Protein AF-A0A967CSB6-F1 (afdb_monomer)

Structure (mmCIF, N/CA/C/O backbone):
data_AF-A0A967CSB6-F1
#
_entry.id   AF-A0A967CSB6-F1
#
loop_
_atom_site.group_PDB
_atom_site.id
_atom_site.type_symbol
_atom_site.label_atom_id
_atom_site.label_alt_id
_atom_site.label_comp_id
_atom_site.label_asym_id
_atom_site.label_entity_id
_atom_site.label_seq_id
_atom_site.pdbx_PDB_ins_code
_atom_site.Cartn_x
_atom_site.Cartn_y
_atom_site.Cartn_z
_atom_site.occupancy
_atom_site.B_iso_or_equiv
_atom_site.auth_seq_id
_atom_site.auth_comp_id
_atom_site.auth_asym_id
_atom_site.auth_atom_id
_atom_site.pdbx_PDB_model_num
ATOM 1 N N . MET A 1 1 ? 50.836 -1.362 -67.028 1.00 56.00 1 MET A N 1
ATOM 2 C CA . MET A 1 1 ? 49.649 -1.030 -67.845 1.00 56.00 1 MET A CA 1
ATOM 3 C C . MET A 1 1 ? 48.709 -0.155 -67.036 1.00 56.00 1 MET A C 1
ATOM 5 O O . MET A 1 1 ? 48.361 -0.527 -65.922 1.00 56.00 1 MET A O 1
ATOM 9 N N . THR A 1 2 ? 48.318 0.993 -67.575 1.00 65.00 2 THR A N 1
ATOM 10 C CA . THR A 1 2 ? 47.254 1.854 -67.047 1.00 65.00 2 THR A CA 1
ATOM 11 C C . THR A 1 2 ? 45.929 1.423 -67.677 1.00 65.00 2 THR A C 1
ATOM 13 O O . THR A 1 2 ? 45.758 1.493 -68.888 1.00 65.00 2 THR A O 1
ATOM 16 N N . VAL A 1 3 ? 45.000 0.914 -66.868 1.00 68.88 3 VAL A N 1
ATOM 17 C CA . VAL A 1 3 ? 43.661 0.515 -67.330 1.00 68.88 3 VAL A CA 1
ATOM 18 C C . VAL A 1 3 ? 42.744 1.735 -67.215 1.00 68.88 3 VAL A C 1
ATOM 20 O O . VAL A 1 3 ? 42.570 2.262 -66.120 1.00 68.88 3 VAL A O 1
ATOM 23 N N . ILE A 1 4 ? 42.199 2.211 -68.338 1.00 68.50 4 ILE A N 1
ATOM 24 C CA . ILE A 1 4 ? 41.412 3.461 -68.413 1.00 68.50 4 ILE A CA 1
ATOM 25 C C . ILE A 1 4 ? 39.913 3.206 -68.163 1.00 68.50 4 ILE A C 1
ATOM 27 O O . ILE A 1 4 ? 39.245 4.024 -67.539 1.00 68.50 4 ILE A O 1
ATOM 31 N N . ASN A 1 5 ? 39.394 2.040 -68.562 1.00 77.00 5 ASN A N 1
ATOM 32 C CA . ASN A 1 5 ? 37.958 1.732 -68.484 1.00 77.00 5 ASN A CA 1
ATOM 33 C C . ASN A 1 5 ? 37.482 1.241 -67.105 1.00 77.00 5 ASN A C 1
ATOM 35 O O . ASN A 1 5 ? 36.287 1.268 -66.824 1.00 77.00 5 ASN A O 1
ATOM 39 N N . THR A 1 6 ? 38.379 0.780 -66.227 1.00 80.88 6 THR A N 1
ATOM 40 C CA . THR A 1 6 ? 38.011 0.315 -64.878 1.00 80.88 6 THR A CA 1
ATOM 41 C C . THR A 1 6 ? 39.016 0.832 -63.861 1.00 80.88 6 THR A C 1
ATOM 43 O O . THR A 1 6 ? 40.125 0.316 -63.729 1.00 80.88 6 THR A O 1
ATOM 46 N N . ASN A 1 7 ? 38.628 1.875 -63.127 1.00 86.19 7 ASN A N 1
ATOM 47 C CA . ASN A 1 7 ? 39.475 2.478 -62.107 1.00 86.19 7 ASN A CA 1
ATOM 48 C C . ASN A 1 7 ? 39.330 1.730 -60.773 1.00 86.19 7 ASN A C 1
ATOM 50 O O . ASN A 1 7 ? 38.476 2.041 -59.943 1.00 86.19 7 ASN A O 1
ATOM 54 N N . VAL A 1 8 ? 40.203 0.747 -60.555 1.00 86.50 8 VAL A N 1
ATOM 55 C CA . VAL A 1 8 ? 40.220 -0.077 -59.334 1.00 86.50 8 VAL A CA 1
ATOM 56 C C . VAL A 1 8 ? 40.453 0.765 -58.070 1.00 86.50 8 VAL A C 1
ATOM 58 O O . VAL A 1 8 ? 39.855 0.483 -57.032 1.00 86.50 8 VAL A O 1
ATOM 61 N N . LYS A 1 9 ? 41.247 1.847 -58.148 1.00 88.00 9 LYS A N 1
ATOM 62 C CA . LYS A 1 9 ? 41.449 2.764 -57.011 1.00 88.00 9 LYS A CA 1
ATOM 63 C C . LYS A 1 9 ? 40.158 3.506 -56.650 1.00 88.00 9 LYS A C 1
ATOM 65 O O . LYS A 1 9 ? 39.864 3.638 -55.468 1.00 88.00 9 LYS A O 1
ATOM 70 N N . ALA A 1 10 ? 39.372 3.929 -57.643 1.00 89.19 10 ALA A N 1
ATOM 71 C CA . ALA A 1 10 ? 38.071 4.565 -57.416 1.00 89.19 10 ALA A CA 1
ATOM 72 C C . ALA A 1 10 ? 37.024 3.591 -56.843 1.00 89.19 10 ALA A C 1
ATOM 74 O O . ALA A 1 10 ? 36.234 3.969 -55.983 1.00 89.19 10 ALA A O 1
ATOM 75 N N . LEU A 1 11 ? 37.033 2.323 -57.265 1.00 90.31 11 LEU A N 1
ATOM 76 C CA . LEU A 1 11 ? 36.159 1.297 -56.680 1.00 90.31 11 LEU A CA 1
ATOM 77 C C . LEU A 1 11 ? 36.519 1.010 -55.216 1.00 90.31 11 LEU A C 1
ATOM 79 O O . LEU A 1 11 ? 35.631 0.878 -54.373 1.00 90.31 11 LEU A O 1
ATOM 83 N N . TYR A 1 12 ? 37.816 0.974 -54.896 1.00 92.25 12 TYR A N 1
ATOM 84 C CA . TYR A 1 12 ? 38.291 0.816 -53.522 1.00 92.25 12 TYR A CA 1
ATOM 85 C C . TYR A 1 12 ? 37.873 1.996 -52.632 1.00 92.25 12 TYR A C 1
ATOM 87 O O . TYR A 1 12 ? 37.323 1.787 -51.548 1.00 92.25 12 TYR A O 1
ATOM 95 N N . THR A 1 13 ? 38.052 3.239 -53.098 1.00 92.50 13 THR A N 1
ATOM 96 C CA . THR A 1 13 ? 37.600 4.423 -52.350 1.00 92.50 13 THR A CA 1
ATOM 97 C C . THR A 1 13 ? 36.078 4.460 -52.207 1.00 92.50 13 THR A C 1
ATOM 99 O O . THR A 1 13 ? 35.583 4.768 -51.126 1.00 92.50 13 THR A O 1
ATOM 102 N N . GLN A 1 14 ? 35.316 4.063 -53.231 1.00 93.81 14 GLN A N 1
ATOM 103 C CA . GLN A 1 14 ? 33.857 3.958 -53.150 1.00 93.81 14 GLN A CA 1
ATOM 104 C C . GLN A 1 14 ? 33.403 2.912 -52.114 1.00 93.81 14 GLN A C 1
ATOM 106 O O . GLN A 1 14 ? 32.455 3.158 -51.365 1.00 93.81 14 GLN A O 1
ATOM 111 N N . ALA A 1 15 ? 34.071 1.758 -52.028 1.00 93.62 15 ALA A N 1
ATOM 112 C CA . ALA A 1 15 ? 33.781 0.734 -51.022 1.00 93.62 15 ALA A CA 1
ATOM 113 C C . ALA A 1 15 ? 34.118 1.203 -49.590 1.00 93.62 15 ALA A C 1
ATOM 115 O O . ALA A 1 15 ? 33.345 0.955 -48.656 1.00 93.62 15 ALA A O 1
ATOM 116 N N . ALA A 1 16 ? 35.225 1.934 -49.419 1.00 93.62 16 ALA A N 1
ATOM 117 C CA . ALA A 1 16 ? 35.594 2.555 -48.146 1.00 93.62 16 ALA A CA 1
ATOM 118 C C . ALA A 1 16 ? 34.567 3.622 -47.717 1.00 93.62 16 ALA A C 1
ATOM 120 O O . ALA A 1 16 ? 34.084 3.587 -46.583 1.00 93.62 16 ALA A O 1
ATOM 121 N N . LEU A 1 17 ? 34.139 4.493 -48.642 1.00 95.06 17 LEU A N 1
ATOM 122 C CA . LEU A 1 17 ? 33.089 5.492 -48.405 1.00 95.06 17 LEU A CA 1
ATOM 123 C C . LEU A 1 17 ? 31.749 4.847 -48.030 1.00 95.06 17 LEU A C 1
ATOM 125 O O . LEU A 1 17 ? 31.085 5.317 -47.112 1.00 95.06 17 LEU A O 1
ATOM 129 N N . LYS A 1 18 ? 31.364 3.730 -48.663 1.00 95.19 18 LYS A N 1
ATOM 130 C CA . LYS A 1 18 ? 30.159 2.972 -48.269 1.00 95.19 18 LYS A CA 1
ATOM 131 C C . LYS A 1 18 ? 30.246 2.415 -46.845 1.00 95.19 18 LYS A C 1
ATOM 133 O O . LYS A 1 18 ? 29.224 2.271 -46.179 1.00 95.19 18 LYS A O 1
ATOM 138 N N . THR A 1 19 ? 31.436 2.063 -46.365 1.00 94.19 19 THR A N 1
ATOM 139 C CA . THR A 1 19 ? 31.623 1.564 -44.992 1.00 94.19 19 THR A CA 1
ATOM 140 C C . THR A 1 19 ? 31.585 2.700 -43.973 1.00 94.19 19 THR A C 1
ATOM 142 O O . THR A 1 19 ? 30.853 2.596 -42.992 1.00 94.19 19 THR A O 1
ATOM 145 N N . SER A 1 20 ? 32.263 3.815 -44.254 1.00 94.25 20 SER A N 1
ATOM 146 C CA . SER A 1 20 ? 32.189 5.036 -43.439 1.00 94.25 20 SER A CA 1
ATOM 147 C C . SER A 1 20 ? 30.762 5.605 -43.389 1.00 94.25 20 SER A C 1
ATOM 149 O O . SER A 1 20 ? 30.255 5.904 -42.310 1.00 94.25 20 SER A O 1
ATOM 151 N N . GLY A 1 21 ? 30.049 5.639 -44.520 1.00 95.12 21 GLY A N 1
ATOM 152 C CA . GLY A 1 21 ? 28.650 6.070 -44.578 1.00 95.12 21 GLY A CA 1
ATOM 153 C C . GLY A 1 21 ? 27.719 5.228 -43.697 1.00 95.12 21 GLY A C 1
ATOM 154 O O . GLY A 1 21 ? 26.846 5.777 -43.027 1.00 95.12 21 GLY A O 1
ATOM 155 N N . ARG A 1 22 ? 27.942 3.907 -43.614 1.00 91.75 22 ARG A N 1
ATOM 156 C CA . ARG A 1 22 ? 27.197 3.025 -42.695 1.00 91.75 22 ARG A CA 1
ATOM 157 C C . ARG A 1 22 ? 27.494 3.337 -41.227 1.00 91.75 22 ARG A C 1
ATOM 159 O O . ARG A 1 22 ? 26.564 3.384 -40.429 1.00 91.75 22 ARG A O 1
ATOM 166 N N . GLN A 1 23 ? 28.754 3.588 -40.870 1.00 90.06 23 GLN A N 1
ATOM 167 C CA . GLN A 1 23 ? 29.131 3.961 -39.499 1.00 90.06 23 GLN A CA 1
ATOM 168 C C . GLN A 1 23 ? 28.522 5.308 -39.083 1.00 90.06 23 GLN A C 1
ATOM 170 O O . GLN A 1 23 ? 28.002 5.424 -37.975 1.00 90.06 23 GLN A O 1
ATOM 175 N N . HIS A 1 24 ? 28.506 6.301 -39.979 1.00 93.00 24 HIS A N 1
ATOM 176 C CA . HIS A 1 24 ? 27.843 7.584 -39.726 1.00 93.00 24 HIS A CA 1
ATOM 177 C C . HIS A 1 24 ? 26.332 7.436 -39.546 1.00 93.00 24 HIS A C 1
ATOM 179 O O . HIS A 1 24 ? 25.771 8.046 -38.638 1.00 93.00 24 HIS A O 1
ATOM 185 N N . ALA A 1 25 ? 25.676 6.598 -40.353 1.00 92.50 25 ALA A N 1
ATOM 186 C CA . ALA A 1 25 ? 24.250 6.322 -40.197 1.00 92.50 25 ALA A CA 1
ATOM 187 C C . ALA A 1 25 ? 23.933 5.701 -38.823 1.00 92.50 25 ALA A C 1
ATOM 189 O O . ALA A 1 25 ? 22.993 6.138 -38.161 1.00 92.50 25 ALA A O 1
ATOM 190 N N . VAL A 1 26 ? 24.750 4.748 -38.356 1.00 90.25 26 VAL A N 1
ATOM 191 C CA . VAL A 1 26 ? 24.602 4.143 -37.019 1.00 90.25 26 VAL A CA 1
ATOM 192 C C . VAL A 1 26 ? 24.840 5.174 -35.913 1.00 90.25 26 VAL A C 1
ATOM 194 O O . VAL A 1 26 ? 24.045 5.255 -34.980 1.00 90.25 26 VAL A O 1
ATOM 197 N N . ALA A 1 27 ? 25.881 6.005 -36.019 1.00 91.12 27 ALA A N 1
ATOM 198 C CA . ALA A 1 27 ? 26.154 7.055 -35.036 1.00 91.12 27 ALA A CA 1
ATOM 199 C C . ALA A 1 27 ? 25.001 8.070 -34.947 1.00 91.12 27 ALA A C 1
ATOM 201 O O . ALA A 1 27 ? 24.562 8.411 -33.851 1.00 91.12 27 ALA A O 1
ATOM 202 N N . MET A 1 28 ? 24.452 8.495 -36.088 1.00 93.88 28 MET A N 1
ATOM 203 C CA . MET A 1 28 ? 23.285 9.384 -36.127 1.00 93.88 28 MET A CA 1
ATOM 204 C C . MET A 1 28 ? 22.038 8.726 -35.529 1.00 93.88 28 MET A C 1
ATOM 206 O O . MET A 1 28 ? 21.281 9.375 -34.811 1.00 93.88 28 MET A O 1
ATOM 210 N N . GLN A 1 29 ? 21.846 7.425 -35.749 1.00 91.12 29 GLN A N 1
ATOM 211 C CA . GLN A 1 29 ? 20.752 6.663 -35.151 1.00 91.12 29 GLN A CA 1
ATOM 212 C C . GLN A 1 29 ? 20.892 6.543 -33.624 1.00 91.12 29 GLN A C 1
ATOM 214 O O . GLN A 1 29 ? 19.908 6.702 -32.900 1.00 91.12 29 GLN A O 1
ATOM 219 N N . GLN A 1 30 ? 22.102 6.308 -33.112 1.00 91.75 30 GLN A N 1
ATOM 220 C CA . GLN A 1 30 ? 22.369 6.274 -31.669 1.00 91.75 30 GLN A CA 1
ATOM 221 C C . GLN A 1 30 ? 22.192 7.654 -31.026 1.00 91.75 30 GLN A C 1
ATOM 223 O O . GLN A 1 30 ? 21.594 7.747 -29.957 1.00 91.75 30 GLN A O 1
ATOM 228 N N . LEU A 1 31 ? 22.633 8.728 -31.692 1.00 93.56 31 LEU A N 1
ATOM 229 C CA . LEU A 1 31 ? 22.412 10.104 -31.235 1.00 93.56 31 LEU A CA 1
ATOM 230 C C . LEU A 1 31 ? 20.922 10.461 -31.202 1.00 93.56 31 LEU A C 1
ATOM 232 O O . LEU A 1 31 ? 20.447 11.011 -30.215 1.00 93.56 31 LEU A O 1
ATOM 236 N N . SER A 1 32 ? 20.169 10.105 -32.245 1.00 94.75 32 SER A N 1
ATOM 237 C CA . SER A 1 32 ? 18.733 10.395 -32.330 1.00 94.75 32 SER A CA 1
ATOM 238 C C . SER A 1 32 ? 17.905 9.611 -31.309 1.00 94.75 32 SER A C 1
ATOM 240 O O . SER A 1 32 ? 16.928 10.134 -30.779 1.00 94.75 32 SER A O 1
ATOM 242 N N . THR A 1 33 ? 18.284 8.364 -31.019 1.00 91.06 33 THR A N 1
ATOM 243 C CA . THR A 1 33 ? 17.566 7.510 -30.056 1.00 91.06 33 THR A CA 1
ATOM 244 C C . THR A 1 33 ? 18.067 7.662 -28.621 1.00 91.06 33 THR A C 1
ATOM 246 O O . THR A 1 33 ? 17.400 7.199 -27.695 1.00 91.06 33 THR A O 1
ATOM 249 N N . GLY A 1 34 ? 19.251 8.253 -28.427 1.00 92.75 34 GLY A N 1
ATOM 250 C CA . GLY A 1 34 ? 19.958 8.301 -27.147 1.00 92.75 34 GLY A CA 1
ATOM 251 C C . GLY A 1 34 ? 20.386 6.925 -26.619 1.00 92.75 34 GLY A C 1
ATOM 252 O O . GLY A 1 34 ? 20.795 6.809 -25.465 1.00 92.75 34 GLY A O 1
ATOM 253 N N . LYS A 1 35 ? 20.268 5.860 -27.425 1.00 89.25 35 LYS A N 1
ATOM 254 C CA . LYS A 1 35 ? 20.554 4.478 -27.021 1.00 89.25 35 LYS A CA 1
ATOM 255 C C . LYS A 1 35 ? 21.790 3.972 -27.741 1.00 89.25 35 LYS A C 1
ATOM 257 O O . LYS A 1 35 ? 21.855 3.971 -28.965 1.00 89.25 35 LYS A O 1
ATOM 262 N N . ARG A 1 36 ? 22.742 3.444 -26.970 1.00 88.31 36 ARG A N 1
ATOM 263 C CA . ARG A 1 36 ? 23.934 2.782 -27.520 1.00 88.31 36 ARG A CA 1
ATOM 264 C C . ARG A 1 36 ? 23.587 1.495 -28.280 1.00 88.31 36 ARG A C 1
ATOM 266 O O . ARG A 1 36 ? 24.223 1.191 -29.279 1.00 88.31 36 ARG A O 1
ATOM 273 N N . ILE A 1 37 ? 22.582 0.751 -27.810 1.00 87.50 37 ILE A N 1
ATOM 274 C CA . ILE A 1 37 ? 22.092 -0.483 -28.440 1.00 87.50 37 ILE A CA 1
ATOM 275 C C . ILE A 1 37 ? 20.708 -0.193 -29.014 1.00 87.50 37 ILE A C 1
ATOM 277 O O . ILE A 1 37 ? 19.752 -0.020 -28.255 1.00 87.50 37 ILE A O 1
ATOM 281 N N . ASN A 1 38 ? 20.604 -0.115 -30.341 1.00 83.44 38 ASN A N 1
ATOM 282 C CA . ASN A 1 38 ? 19.337 0.191 -31.005 1.00 83.44 38 ASN A CA 1
ATOM 283 C C . ASN A 1 38 ? 18.677 -1.031 -31.661 1.00 83.44 38 ASN A C 1
ATOM 285 O O . ASN A 1 38 ? 17.459 -1.054 -31.822 1.00 83.44 38 ASN A O 1
ATOM 289 N N . SER A 1 39 ? 19.452 -2.063 -32.014 1.00 85.12 39 SER A N 1
ATOM 290 C CA . SER A 1 39 ? 18.922 -3.297 -32.593 1.00 85.12 39 SER A CA 1
ATOM 291 C C . SER A 1 39 ? 19.511 -4.544 -31.934 1.00 85.12 39 SER A C 1
ATOM 293 O O . SER A 1 39 ? 20.652 -4.550 -31.476 1.00 85.12 39 SER A O 1
ATOM 295 N N . ALA A 1 40 ? 18.743 -5.638 -31.938 1.00 85.12 40 ALA A N 1
ATOM 296 C CA . ALA A 1 40 ? 19.212 -6.941 -31.458 1.00 85.12 40 ALA A CA 1
ATOM 297 C C . ALA A 1 40 ? 20.296 -7.555 -32.366 1.00 85.12 40 ALA A C 1
ATOM 299 O O . ALA A 1 40 ? 20.906 -8.552 -31.993 1.00 85.12 40 ALA A O 1
ATOM 300 N N . LYS A 1 41 ? 20.533 -6.972 -33.553 1.00 84.75 41 LYS A N 1
ATOM 301 C CA . LYS A 1 41 ? 21.610 -7.383 -34.461 1.00 84.75 41 LYS A CA 1
ATOM 302 C C . LYS A 1 41 ? 22.975 -6.858 -34.007 1.00 84.75 41 LYS A C 1
ATOM 304 O O . LYS A 1 41 ? 23.974 -7.494 -34.316 1.00 84.75 41 LYS A O 1
ATOM 309 N N . ASP A 1 42 ? 23.003 -5.733 -33.287 1.00 82.88 42 ASP A N 1
ATOM 310 C CA . ASP A 1 42 ? 24.243 -5.083 -32.847 1.00 82.88 42 ASP A CA 1
ATOM 311 C C . ASP A 1 42 ? 24.740 -5.647 -31.504 1.00 82.88 42 ASP A C 1
ATOM 313 O O . ASP A 1 42 ? 25.938 -5.840 -31.325 1.00 82.88 42 ASP A O 1
ATOM 317 N N . ASP A 1 43 ? 23.822 -5.943 -30.573 1.00 86.44 43 ASP A N 1
ATOM 318 C CA . ASP A 1 43 ? 24.107 -6.611 -29.293 1.00 86.44 43 ASP A CA 1
ATOM 319 C C . ASP A 1 43 ? 22.835 -7.275 -28.728 1.00 86.44 43 ASP A C 1
ATOM 321 O O . ASP A 1 43 ? 22.004 -6.640 -28.068 1.00 86.44 43 ASP A O 1
ATOM 325 N N . ALA A 1 44 ? 22.662 -8.571 -28.997 1.00 87.19 44 ALA A N 1
ATOM 326 C CA . ALA A 1 44 ? 21.492 -9.324 -28.546 1.00 87.19 44 ALA A CA 1
ATOM 327 C C . ALA A 1 44 ? 21.456 -9.509 -27.018 1.00 87.19 44 ALA A C 1
ATOM 329 O O . ALA A 1 44 ? 20.382 -9.444 -26.415 1.00 87.19 44 ALA A O 1
ATOM 330 N N . ALA A 1 45 ? 22.614 -9.714 -26.381 1.00 90.31 45 ALA A N 1
ATOM 331 C CA . ALA A 1 45 ? 22.699 -9.961 -24.943 1.00 90.31 45 ALA A CA 1
ATOM 332 C C . ALA A 1 45 ? 22.459 -8.672 -24.143 1.00 90.31 45 ALA A C 1
ATOM 334 O O . ALA A 1 45 ? 21.660 -8.664 -23.203 1.00 90.31 45 ALA A O 1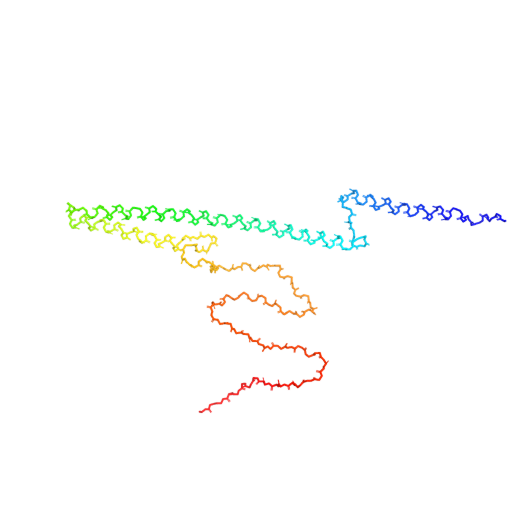
ATOM 335 N N . GLY A 1 46 ? 23.078 -7.562 -24.553 1.00 90.12 46 GLY A N 1
ATOM 336 C CA . GLY A 1 46 ? 22.869 -6.252 -23.944 1.00 90.12 46 GLY A CA 1
ATOM 337 C C . GLY A 1 46 ? 21.434 -5.751 -24.111 1.00 90.12 46 GLY A C 1
ATOM 338 O O . GLY A 1 46 ? 20.851 -5.238 -23.153 1.00 90.12 46 GLY A O 1
ATOM 339 N N . LEU A 1 47 ? 20.814 -5.974 -25.278 1.00 89.81 47 LEU A N 1
ATOM 340 C CA . LEU A 1 47 ? 19.399 -5.655 -25.486 1.00 89.81 47 LEU A CA 1
ATOM 341 C C . LEU A 1 47 ? 18.477 -6.526 -24.619 1.00 89.81 47 LEU A C 1
ATOM 343 O O . LEU A 1 47 ? 17.523 -6.001 -24.046 1.00 89.81 47 LEU A O 1
ATOM 347 N N . ALA A 1 48 ? 18.762 -7.825 -24.470 1.00 91.06 48 ALA A N 1
ATOM 348 C CA . ALA A 1 48 ? 17.972 -8.723 -23.625 1.00 91.06 48 ALA A CA 1
ATOM 349 C C . ALA A 1 48 ? 18.028 -8.327 -22.139 1.00 91.06 48 ALA A C 1
ATOM 351 O O . ALA A 1 48 ? 16.990 -8.255 -21.478 1.00 91.06 48 ALA A O 1
ATOM 352 N N . ILE A 1 49 ? 19.217 -7.994 -21.621 1.00 90.06 49 ILE A N 1
ATOM 353 C CA . ILE A 1 49 ? 19.378 -7.511 -20.241 1.00 90.06 49 ILE A CA 1
ATOM 354 C C . ILE A 1 49 ? 18.648 -6.176 -20.057 1.00 90.06 49 ILE A C 1
ATOM 356 O O . ILE A 1 49 ? 17.900 -6.017 -19.092 1.00 90.06 49 ILE A O 1
ATOM 360 N N . ALA A 1 50 ? 18.806 -5.230 -20.989 1.00 89.88 50 ALA A N 1
ATOM 361 C CA . ALA A 1 50 ? 18.126 -3.937 -20.929 1.00 89.88 50 ALA A CA 1
ATOM 362 C C . ALA A 1 50 ? 16.593 -4.081 -20.973 1.00 89.88 50 ALA A C 1
ATOM 364 O O . ALA A 1 50 ? 15.885 -3.405 -20.221 1.00 89.88 50 ALA A O 1
ATOM 365 N N . ALA A 1 51 ? 16.067 -4.989 -21.800 1.00 90.00 51 ALA A N 1
ATOM 366 C CA . ALA A 1 51 ? 14.640 -5.295 -21.865 1.00 90.00 51 ALA A CA 1
ATOM 367 C C . ALA A 1 51 ? 14.131 -5.912 -20.554 1.00 90.00 51 ALA A C 1
ATOM 369 O O . ALA A 1 51 ? 13.094 -5.494 -20.040 1.00 90.00 51 ALA A O 1
ATOM 370 N N . HIS A 1 52 ? 14.889 -6.841 -19.967 1.00 94.25 52 HIS A N 1
ATOM 371 C CA . HIS A 1 52 ? 14.553 -7.445 -18.681 1.00 94.25 52 HIS A CA 1
ATOM 372 C C . HIS A 1 52 ? 14.575 -6.423 -17.534 1.00 94.25 52 HIS A C 1
ATOM 374 O O . HIS A 1 52 ? 13.650 -6.381 -16.724 1.00 94.25 52 HIS A O 1
ATOM 380 N N . MET A 1 53 ? 15.577 -5.541 -17.486 1.00 94.56 53 MET A N 1
ATOM 381 C CA . MET A 1 53 ? 15.615 -4.452 -16.505 1.00 94.56 53 MET A CA 1
ATOM 382 C C . MET A 1 53 ? 14.466 -3.462 -16.716 1.00 94.56 53 MET A C 1
ATOM 384 O O . MET A 1 53 ? 13.837 -3.044 -15.750 1.00 94.56 53 MET A O 1
ATOM 388 N N . THR A 1 54 ? 14.112 -3.149 -17.964 1.00 92.81 54 THR A N 1
ATOM 389 C CA . THR A 1 54 ? 12.938 -2.315 -18.272 1.00 92.81 54 THR A CA 1
ATOM 390 C C . THR A 1 54 ? 11.642 -2.974 -17.792 1.00 92.81 54 THR A C 1
ATOM 392 O O . THR A 1 54 ? 10.781 -2.299 -17.227 1.00 92.81 54 THR A O 1
ATOM 395 N N . ALA A 1 55 ? 11.497 -4.290 -17.971 1.00 93.25 55 ALA A N 1
ATOM 396 C CA . ALA A 1 55 ? 10.355 -5.043 -17.460 1.00 93.25 55 ALA A CA 1
ATOM 397 C C . ALA A 1 55 ? 10.295 -4.999 -15.925 1.00 93.25 55 ALA A C 1
ATOM 399 O O . ALA A 1 55 ? 9.237 -4.698 -15.375 1.00 93.25 55 ALA A O 1
ATOM 400 N N . LYS A 1 56 ? 11.434 -5.189 -15.244 1.00 95.25 56 LYS A N 1
ATOM 401 C CA . LYS A 1 56 ? 11.547 -5.047 -13.784 1.00 95.25 56 LYS A CA 1
ATOM 402 C C . LYS A 1 56 ? 11.183 -3.647 -13.298 1.00 95.25 56 LYS A C 1
ATOM 404 O O . LYS A 1 56 ? 10.464 -3.514 -12.319 1.00 95.25 56 LYS A O 1
ATOM 409 N N . ILE A 1 57 ? 11.635 -2.597 -13.983 1.00 94.25 57 ILE A N 1
ATOM 410 C CA . ILE A 1 57 ? 11.274 -1.214 -13.637 1.00 94.25 57 ILE A CA 1
ATOM 411 C C . ILE A 1 57 ? 9.759 -1.024 -13.748 1.00 94.25 57 ILE A C 1
ATOM 413 O O . ILE A 1 57 ? 9.135 -0.477 -12.845 1.00 94.25 57 ILE A O 1
ATOM 417 N N . ARG A 1 58 ? 9.137 -1.517 -14.824 1.00 93.88 58 ARG A N 1
ATOM 418 C CA . ARG A 1 58 ? 7.679 -1.433 -14.996 1.00 93.88 58 ARG A CA 1
ATOM 419 C C . ARG A 1 58 ? 6.923 -2.214 -13.921 1.00 93.88 58 ARG A C 1
ATOM 421 O O . ARG A 1 58 ? 5.943 -1.690 -13.397 1.00 93.88 58 ARG A O 1
ATOM 428 N N . SER A 1 59 ? 7.380 -3.417 -13.569 1.00 95.50 59 SER A N 1
ATOM 429 C CA . SER A 1 59 ? 6.755 -4.209 -12.505 1.00 95.50 59 SER A CA 1
ATOM 430 C C . SER A 1 59 ? 6.925 -3.555 -11.136 1.00 95.50 59 SER A C 1
ATOM 432 O O . SER A 1 59 ? 5.969 -3.506 -10.372 1.00 95.50 59 SER A O 1
ATOM 434 N N . LEU A 1 60 ? 8.102 -2.994 -10.839 1.00 95.25 60 LEU A N 1
ATOM 435 C CA . LEU A 1 60 ? 8.350 -2.254 -9.600 1.00 95.25 60 LEU A CA 1
ATOM 436 C C . LEU A 1 60 ? 7.496 -0.987 -9.522 1.00 95.25 60 LEU A C 1
ATOM 438 O O . LEU A 1 60 ? 6.909 -0.725 -8.483 1.00 95.25 60 LEU A O 1
ATOM 442 N N . ASN A 1 61 ? 7.336 -0.248 -10.620 1.00 94.69 61 ASN A N 1
ATOM 443 C CA . ASN A 1 61 ? 6.442 0.912 -10.655 1.00 94.69 61 ASN A CA 1
ATOM 444 C C . ASN A 1 61 ? 4.983 0.528 -10.362 1.00 94.69 61 ASN A C 1
ATOM 446 O O . ASN A 1 61 ? 4.269 1.290 -9.715 1.00 94.69 61 ASN A O 1
ATOM 450 N N . GLN A 1 62 ? 4.531 -0.647 -10.816 1.00 91.38 62 GLN A N 1
ATOM 451 C CA . GLN A 1 62 ? 3.219 -1.160 -10.424 1.00 91.38 62 GLN A CA 1
ATOM 452 C C . GLN A 1 62 ? 3.196 -1.580 -8.951 1.00 91.38 62 GLN A C 1
ATOM 454 O O . GLN A 1 62 ? 2.235 -1.270 -8.261 1.00 91.38 62 GLN A O 1
ATOM 459 N N . ALA A 1 63 ? 4.255 -2.220 -8.449 1.00 91.75 63 ALA A N 1
ATOM 460 C CA . ALA A 1 63 ? 4.362 -2.580 -7.037 1.00 91.75 63 ALA A CA 1
ATOM 461 C C . ALA A 1 63 ? 4.312 -1.348 -6.119 1.00 91.75 63 ALA A C 1
ATOM 463 O O . ALA A 1 63 ? 3.663 -1.401 -5.083 1.00 91.75 63 ALA A O 1
ATOM 464 N N . VAL A 1 64 ? 4.921 -0.225 -6.518 1.00 94.00 64 VAL A N 1
ATOM 465 C CA . VAL A 1 64 ? 4.836 1.051 -5.789 1.00 94.00 64 VAL A CA 1
ATOM 466 C C . VAL A 1 64 ? 3.401 1.575 -5.751 1.00 94.00 64 VAL A C 1
ATOM 468 O O . VAL A 1 64 ? 2.947 2.002 -4.695 1.00 94.00 64 VAL A O 1
ATOM 471 N N . ARG A 1 65 ? 2.659 1.507 -6.866 1.00 93.69 65 ARG A N 1
ATOM 472 C CA . ARG A 1 65 ? 1.232 1.876 -6.875 1.00 93.69 65 ARG A CA 1
ATOM 473 C C . ARG A 1 65 ? 0.408 0.973 -5.958 1.00 93.69 65 ARG A C 1
ATOM 475 O O . ARG A 1 65 ? -0.315 1.484 -5.116 1.00 93.69 65 ARG A O 1
ATOM 482 N N . ASN A 1 66 ? 0.613 -0.341 -6.044 1.00 86.31 66 ASN A N 1
ATOM 483 C CA . ASN A 1 66 ? -0.060 -1.309 -5.177 1.00 86.31 66 ASN A CA 1
ATOM 484 C C . ASN A 1 66 ? 0.284 -1.087 -3.690 1.00 86.31 66 ASN A C 1
ATOM 486 O O . ASN A 1 66 ? -0.559 -1.285 -2.822 1.00 86.31 66 ASN A O 1
ATOM 490 N N . ALA A 1 67 ? 1.518 -0.677 -3.379 1.00 93.06 67 ALA A N 1
ATOM 491 C CA . ALA A 1 67 ? 1.910 -0.302 -2.024 1.00 93.06 67 ALA A CA 1
ATOM 492 C C . ALA A 1 67 ? 1.193 0.977 -1.563 1.00 93.06 67 ALA A C 1
ATOM 494 O O . ALA A 1 67 ? 0.787 1.053 -0.410 1.00 93.06 67 ALA A O 1
ATOM 495 N N . GLY A 1 68 ? 0.989 1.949 -2.459 1.00 92.44 68 GLY A N 1
ATOM 496 C CA . GLY A 1 68 ? 0.148 3.120 -2.199 1.00 92.44 68 GLY A CA 1
ATOM 497 C C . GLY A 1 68 ? -1.287 2.737 -1.829 1.00 92.44 68 GLY A C 1
ATOM 498 O O . GLY A 1 68 ? -1.793 3.197 -0.810 1.00 92.44 68 GLY A O 1
ATOM 499 N N . ASP A 1 69 ? -1.896 1.820 -2.582 1.00 90.62 69 ASP A N 1
ATOM 500 C CA . ASP A 1 69 ? -3.236 1.300 -2.281 1.00 90.62 69 ASP A CA 1
ATOM 501 C C . ASP A 1 69 ? -3.280 0.584 -0.918 1.00 90.62 69 ASP A C 1
ATOM 503 O O . ASP A 1 69 ? -4.212 0.774 -0.135 1.00 90.62 69 ASP A O 1
ATOM 507 N N . ALA A 1 70 ? -2.240 -0.192 -0.590 1.00 88.44 70 ALA A N 1
ATOM 508 C CA . ALA A 1 70 ? -2.115 -0.851 0.710 1.00 88.44 70 ALA A CA 1
ATOM 509 C C . ALA A 1 70 ? -1.985 0.153 1.869 1.00 88.44 70 ALA A C 1
ATOM 511 O O . ALA A 1 70 ? -2.553 -0.069 2.936 1.00 88.44 70 ALA A O 1
ATOM 512 N N . VAL A 1 71 ? -1.284 1.274 1.668 1.00 92.56 71 VAL A N 1
ATOM 513 C CA . VAL A 1 71 ? -1.218 2.357 2.662 1.00 92.56 71 VAL A CA 1
ATOM 514 C C . VAL A 1 71 ? -2.602 2.965 2.882 1.00 92.56 71 VAL A C 1
ATOM 516 O O . VAL A 1 71 ? -3.015 3.122 4.027 1.00 92.56 71 VAL A O 1
ATOM 519 N N . SER A 1 72 ? -3.351 3.251 1.815 1.00 91.62 72 SER A N 1
ATOM 520 C CA . SER A 1 72 ? -4.716 3.782 1.931 1.00 91.62 72 SER A CA 1
ATOM 521 C C . SER A 1 72 ? -5.679 2.809 2.622 1.00 91.62 72 SER A C 1
ATOM 523 O O . SER A 1 72 ? -6.539 3.234 3.398 1.00 91.62 72 SER A O 1
ATOM 525 N N . LEU A 1 73 ? -5.522 1.503 2.388 1.00 88.88 73 LEU A N 1
ATOM 526 C CA . LEU A 1 73 ? -6.251 0.458 3.107 1.00 88.88 73 LEU A CA 1
ATOM 527 C C . LEU A 1 73 ? -5.943 0.516 4.605 1.00 88.88 73 LEU A C 1
ATOM 529 O O . LEU A 1 73 ? -6.863 0.598 5.417 1.00 88.88 73 LEU A O 1
ATOM 533 N N . ILE A 1 74 ? -4.658 0.514 4.969 1.00 90.88 74 ILE A N 1
ATOM 534 C CA . ILE A 1 74 ? -4.221 0.536 6.370 1.00 90.88 74 ILE A CA 1
ATOM 535 C C . ILE A 1 74 ? -4.708 1.802 7.074 1.00 90.88 74 ILE A C 1
ATOM 537 O O . ILE A 1 74 ? -5.210 1.703 8.183 1.00 90.88 74 ILE A O 1
ATOM 541 N N . GLN A 1 75 ? -4.648 2.968 6.429 1.00 92.69 75 GLN A N 1
ATOM 542 C CA . GLN A 1 75 ? -5.161 4.221 6.999 1.00 92.69 75 GLN A CA 1
ATOM 543 C C . GLN A 1 75 ? -6.666 4.158 7.282 1.00 92.69 75 GLN A C 1
ATOM 545 O O . GLN A 1 75 ? -7.135 4.663 8.301 1.00 92.69 75 GLN A O 1
ATOM 550 N N . THR A 1 76 ? -7.428 3.506 6.403 1.00 90.94 76 THR A N 1
ATOM 551 C CA . THR A 1 76 ? -8.866 3.293 6.615 1.00 90.94 76 THR A CA 1
ATOM 552 C C . THR A 1 76 ? -9.105 2.349 7.798 1.00 90.94 76 THR A C 1
ATOM 554 O O . THR A 1 76 ? -9.952 2.620 8.649 1.00 90.94 76 THR A O 1
ATOM 557 N N . ALA A 1 77 ? -8.321 1.271 7.891 1.00 90.62 77 ALA A N 1
ATOM 558 C CA . ALA A 1 77 ? -8.376 0.322 9.001 1.00 90.62 77 ALA A CA 1
ATOM 559 C C . ALA A 1 77 ? -7.974 0.957 10.341 1.00 90.62 77 ALA A C 1
ATOM 561 O O . ALA A 1 77 ? -8.620 0.709 11.359 1.00 90.62 77 ALA A O 1
ATOM 562 N N . GLU A 1 78 ? -6.943 1.797 10.343 1.00 91.94 78 GLU A N 1
ATOM 563 C CA . GLU A 1 78 ? -6.466 2.531 11.51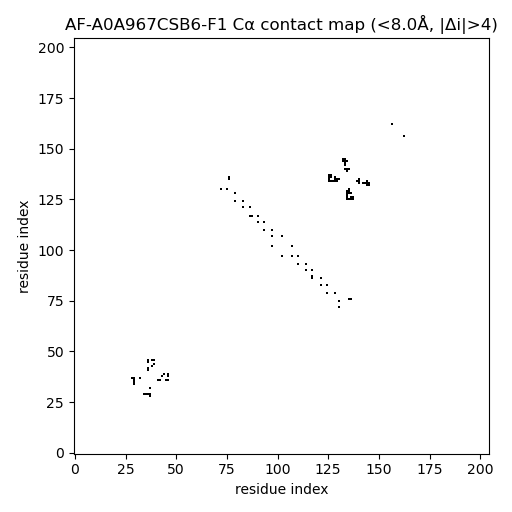3 1.00 91.94 78 GLU A CA 1
ATOM 564 C C . GLU A 1 78 ? -7.522 3.524 11.999 1.00 91.94 78 GLU A C 1
ATOM 566 O O . GLU A 1 78 ? -7.851 3.532 13.182 1.00 91.94 78 GLU A O 1
ATOM 571 N N . GLY A 1 79 ? -8.139 4.288 11.091 1.00 93.12 79 GLY A N 1
ATOM 572 C CA . GLY A 1 79 ? -9.235 5.195 11.436 1.00 93.12 79 GLY A CA 1
ATOM 573 C C . GLY A 1 79 ? -10.402 4.474 12.115 1.00 93.12 79 GLY A C 1
ATOM 574 O O . GLY A 1 79 ? -10.859 4.896 13.175 1.00 93.12 79 GLY A O 1
ATOM 575 N N . ALA A 1 80 ? -10.837 3.344 11.557 1.00 92.06 80 ALA A N 1
ATOM 576 C CA . ALA A 1 80 ? -11.901 2.541 12.153 1.00 92.06 80 ALA A CA 1
ATOM 577 C C . ALA A 1 80 ? -11.484 1.921 13.506 1.00 92.06 80 ALA A C 1
ATOM 579 O O . ALA A 1 80 ? -12.248 1.963 14.470 1.00 92.06 80 ALA A O 1
ATOM 580 N N . THR A 1 81 ? -10.250 1.426 13.634 1.00 92.38 81 THR A N 1
ATOM 581 C CA . THR A 1 81 ? -9.736 0.860 14.898 1.00 92.38 81 THR A CA 1
ATOM 582 C C . THR A 1 81 ? -9.599 1.917 15.999 1.00 92.38 81 THR A C 1
ATOM 584 O O . THR A 1 81 ? -9.851 1.626 17.171 1.00 92.38 81 THR A O 1
ATOM 587 N N . ASN A 1 82 ? -9.268 3.160 15.643 1.00 95.56 82 ASN A N 1
ATOM 588 C CA . ASN A 1 82 ? -9.248 4.275 16.589 1.00 95.56 82 ASN A CA 1
ATOM 589 C C . ASN A 1 82 ? -10.652 4.537 17.151 1.00 95.56 82 ASN A C 1
ATOM 591 O O . ASN A 1 82 ? -10.810 4.585 18.367 1.00 95.56 82 ASN A O 1
ATOM 595 N N . THR A 1 83 ? -11.691 4.559 16.305 1.00 93.12 83 THR A N 1
ATOM 596 C CA . THR A 1 83 ? -13.075 4.708 16.800 1.00 93.12 83 THR A CA 1
ATOM 597 C C . THR A 1 83 ? -13.507 3.559 17.716 1.00 93.12 83 THR A C 1
ATOM 599 O O . THR A 1 83 ? -14.179 3.790 18.720 1.00 93.12 83 THR A O 1
ATOM 602 N N . MET A 1 84 ? -13.079 2.319 17.437 1.00 94.12 84 MET A N 1
ATOM 603 C CA . MET A 1 84 ? -13.312 1.191 18.349 1.00 94.12 84 MET A CA 1
ATOM 604 C C . MET A 1 84 ? -12.597 1.379 19.688 1.00 94.12 84 MET A C 1
ATOM 606 O O . MET A 1 84 ? -13.163 1.069 20.735 1.00 94.12 84 MET A O 1
ATOM 610 N N . SER A 1 85 ? -11.368 1.893 19.666 1.00 95.81 85 SER A N 1
ATOM 611 C CA . SER A 1 85 ? -10.585 2.152 20.876 1.00 95.81 85 SER A CA 1
ATOM 612 C C . SER A 1 85 ? -11.249 3.211 21.759 1.00 95.81 85 SER A C 1
ATOM 614 O O . SER A 1 85 ? -11.353 3.002 22.967 1.00 95.81 85 SER A O 1
ATOM 616 N N . ASP A 1 86 ? -11.777 4.284 21.167 1.00 96.75 86 ASP A N 1
ATOM 617 C CA . ASP A 1 86 ? -12.515 5.329 21.888 1.00 96.75 86 ASP A CA 1
ATOM 618 C C . ASP A 1 86 ? -13.794 4.768 22.538 1.00 96.75 86 ASP A C 1
ATOM 620 O O . ASP A 1 86 ? -14.073 5.026 23.712 1.00 96.75 86 ASP A O 1
ATOM 624 N N . MET A 1 87 ? -14.544 3.917 21.823 1.00 96.19 87 MET A N 1
ATOM 625 C CA . MET A 1 87 ? -15.722 3.238 22.382 1.00 96.19 87 MET A CA 1
ATOM 626 C C . MET A 1 87 ? -15.360 2.298 23.540 1.00 96.19 87 MET A C 1
ATOM 628 O O . MET A 1 87 ? -16.062 2.267 24.549 1.00 96.19 87 MET A O 1
ATOM 632 N N . LEU A 1 88 ? -14.251 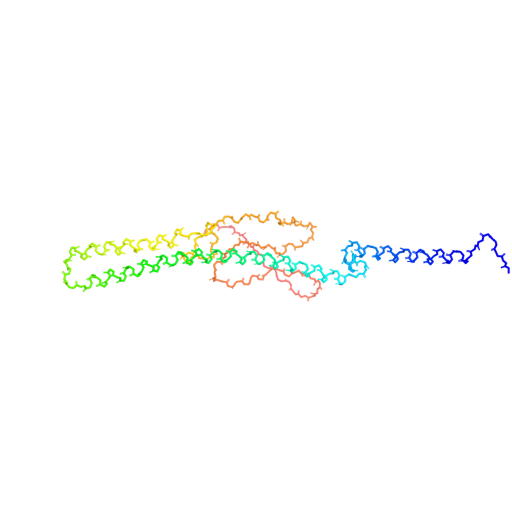1.557 23.445 1.00 95.56 88 LEU A N 1
ATOM 633 C CA . LEU A 1 88 ? -13.782 0.676 24.522 1.00 95.56 88 LEU A CA 1
ATOM 634 C C . LEU A 1 88 ? -13.318 1.455 25.761 1.00 95.56 88 LEU A C 1
ATOM 636 O O . LEU A 1 88 ? -13.541 1.016 26.895 1.00 95.56 88 LEU A O 1
ATOM 640 N N . GLN A 1 89 ? -12.697 2.619 25.566 1.00 97.12 89 GLN A N 1
ATOM 641 C CA . GLN A 1 89 ? -12.373 3.521 26.670 1.00 97.12 89 GLN A CA 1
ATOM 642 C C . GLN A 1 89 ? -13.653 4.014 27.346 1.00 97.12 89 GLN A C 1
ATO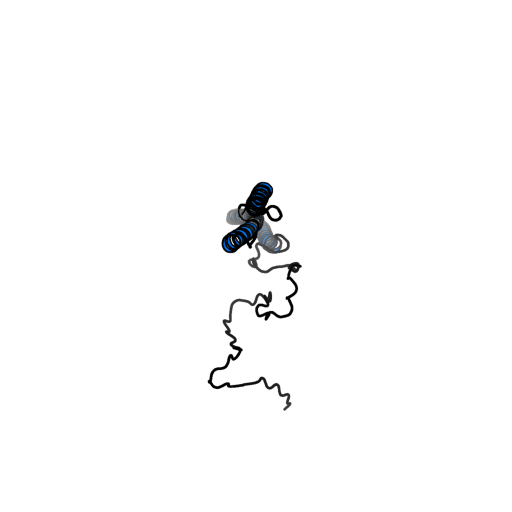M 644 O O . GLN A 1 89 ? -13.776 3.893 28.566 1.00 97.12 89 GLN A O 1
ATOM 649 N N . ARG A 1 90 ? -14.661 4.429 26.568 1.00 97.50 90 ARG A N 1
ATOM 650 C CA . ARG A 1 90 ? -15.976 4.805 27.101 1.00 97.50 90 ARG A CA 1
ATOM 651 C C . ARG A 1 90 ? -16.645 3.661 27.873 1.00 97.50 90 ARG A C 1
ATOM 653 O O . ARG A 1 90 ? -17.137 3.873 28.976 1.00 97.50 90 ARG A O 1
ATOM 660 N N . MET A 1 91 ? -16.600 2.430 27.362 1.00 96.31 91 MET A N 1
ATOM 661 C CA . MET A 1 91 ? -17.095 1.240 28.074 1.00 96.31 91 MET A CA 1
ATOM 662 C C . MET A 1 91 ? -16.377 1.017 29.417 1.00 96.31 91 MET A C 1
ATOM 664 O O . MET A 1 91 ? -17.002 0.629 30.409 1.00 96.31 91 MET A O 1
ATOM 668 N N . SER A 1 92 ? -15.074 1.297 29.474 1.00 96.56 92 SER A N 1
ATOM 669 C CA . SER A 1 92 ? -14.286 1.214 30.709 1.00 96.56 92 SER A CA 1
ATOM 670 C C . SER A 1 92 ? -14.693 2.298 31.713 1.00 96.56 92 SER A C 1
ATOM 672 O O . SER A 1 92 ? -14.855 2.003 32.898 1.00 96.56 92 SER A O 1
ATOM 674 N N . GLU A 1 93 ? -14.940 3.528 31.252 1.00 95.69 93 GLU A N 1
ATOM 675 C CA . GLU A 1 93 ? -15.482 4.607 32.087 1.00 95.69 93 GLU A CA 1
ATOM 676 C C . GLU A 1 93 ? -16.843 4.235 32.681 1.00 95.69 93 GLU A C 1
ATOM 678 O O . GLU A 1 93 ? -17.043 4.386 33.886 1.00 95.69 93 GLU A O 1
ATOM 683 N N . LEU A 1 94 ? -17.760 3.706 31.863 1.00 95.50 94 LEU A N 1
ATOM 684 C CA . LEU A 1 94 ? -19.085 3.266 32.310 1.00 95.50 94 LEU A CA 1
ATOM 685 C C . LEU A 1 94 ? -18.986 2.160 33.365 1.00 95.50 94 LEU A C 1
ATOM 687 O O . LEU A 1 94 ? -19.709 2.188 34.358 1.00 95.50 94 LEU A O 1
ATOM 691 N N . THR A 1 95 ? -18.042 1.229 33.204 1.00 93.69 95 THR A N 1
ATOM 692 C CA . THR A 1 95 ? -17.811 0.142 34.170 1.00 93.69 95 THR A CA 1
ATOM 693 C C . THR A 1 95 ? -17.319 0.681 35.516 1.00 93.69 95 THR A C 1
ATOM 695 O O . THR A 1 95 ? -17.808 0.275 36.573 1.00 93.69 95 THR A O 1
ATOM 698 N N . ILE A 1 96 ? -16.384 1.637 35.495 1.00 94.56 96 ILE A N 1
ATOM 699 C CA . ILE A 1 96 ? -15.884 2.296 36.711 1.00 94.56 96 ILE A CA 1
ATOM 700 C C . ILE A 1 96 ? -17.006 3.097 37.384 1.00 94.56 96 ILE A C 1
ATOM 702 O O . ILE A 1 96 ? -17.148 3.050 38.607 1.00 94.56 96 ILE A O 1
ATOM 706 N N . GLN A 1 97 ? -17.839 3.788 36.600 1.00 93.12 97 GLN A N 1
ATOM 707 C CA . GLN A 1 97 ? -19.001 4.510 37.115 1.00 93.12 97 GLN A CA 1
ATOM 708 C C . GLN A 1 97 ? -20.009 3.548 37.759 1.00 93.12 97 GLN A C 1
ATOM 710 O O . GLN A 1 97 ? -20.389 3.754 38.910 1.00 93.12 97 GLN A O 1
ATOM 715 N N . ALA A 1 98 ? -20.365 2.448 37.093 1.00 91.94 98 ALA A N 1
ATOM 716 C CA . ALA A 1 98 ? -21.296 1.442 37.609 1.00 91.94 98 ALA A CA 1
ATOM 717 C C . ALA A 1 98 ? -20.792 0.729 38.881 1.00 91.94 98 ALA A C 1
ATOM 719 O O . ALA A 1 98 ? -21.598 0.256 39.688 1.00 91.94 98 ALA A O 1
ATOM 720 N N . SER A 1 99 ? -19.469 0.681 39.092 1.00 91.94 99 SER A N 1
ATOM 721 C CA . SER A 1 99 ? -18.849 0.126 40.302 1.00 91.94 99 SER A CA 1
ATOM 722 C C . SER A 1 99 ? -19.045 0.996 41.552 1.00 91.94 99 SER A C 1
ATOM 724 O O . SER A 1 99 ? -18.788 0.523 42.663 1.00 91.94 99 SER A O 1
ATOM 726 N N . ASN A 1 100 ? -19.476 2.253 41.419 1.00 92.19 100 ASN A N 1
ATOM 727 C CA . ASN A 1 100 ? -19.721 3.110 42.575 1.00 92.19 100 ASN A CA 1
ATOM 728 C C . ASN A 1 100 ? -21.009 2.681 43.302 1.00 92.19 100 ASN A C 1
ATOM 730 O O . ASN A 1 100 ? -22.102 2.677 42.735 1.00 92.19 100 ASN A O 1
ATOM 734 N N . ALA A 1 101 ? -20.887 2.359 44.593 1.00 87.62 101 ALA A N 1
ATOM 735 C CA . ALA A 1 101 ? -21.987 1.867 45.423 1.00 87.62 101 ALA A CA 1
ATOM 736 C C . ALA A 1 101 ? -23.136 2.877 45.619 1.00 87.62 101 ALA A C 1
ATOM 738 O O . ALA A 1 101 ? -24.227 2.476 46.016 1.00 87.62 101 ALA A O 1
ATOM 739 N N . THR A 1 102 ? -22.904 4.159 45.327 1.00 91.50 102 THR A N 1
ATOM 740 C CA . THR A 1 102 ? -23.883 5.245 45.495 1.00 91.50 102 THR A CA 1
ATOM 741 C C . THR A 1 102 ? -24.989 5.224 44.433 1.00 91.50 102 THR A C 1
ATOM 743 O O . THR A 1 102 ? -26.067 5.762 44.669 1.00 91.50 102 THR A O 1
ATOM 746 N N . TYR A 1 103 ? -24.757 4.600 43.272 1.00 91.44 103 TYR A N 1
ATOM 747 C CA . TYR A 1 103 ? -25.756 4.540 42.203 1.00 91.44 103 TYR A CA 1
ATOM 748 C C . TYR A 1 103 ? -26.880 3.548 42.514 1.00 91.44 103 TYR A C 1
ATOM 750 O O . TYR A 1 103 ? -26.635 2.414 42.954 1.00 91.44 103 TYR A O 1
ATOM 758 N N . SER A 1 104 ? -28.117 3.958 42.226 1.00 93.12 104 SER A N 1
ATOM 759 C CA . SER A 1 104 ? -29.291 3.094 42.355 1.00 93.12 104 SER A CA 1
ATOM 760 C C . SER A 1 104 ? -29.261 1.944 41.331 1.00 93.12 104 SER A C 1
ATOM 762 O O . SER A 1 104 ? -28.561 2.031 40.317 1.00 93.12 104 SER A O 1
ATOM 764 N N . PRO A 1 105 ? -30.015 0.853 41.556 1.00 91.12 105 PRO A N 1
ATOM 765 C CA . PRO A 1 105 ? -30.134 -0.230 40.579 1.00 91.12 105 PRO A CA 1
ATOM 766 C C . PRO A 1 105 ? -30.660 0.233 39.211 1.00 91.12 105 PRO A C 1
ATOM 768 O O . PRO A 1 105 ? -30.146 -0.210 38.191 1.00 91.12 105 PRO A O 1
ATOM 771 N N . GLU A 1 106 ? -31.622 1.162 39.175 1.00 93.12 106 GLU A N 1
ATOM 772 C CA . GLU A 1 106 ? -32.137 1.739 37.920 1.00 93.12 106 GLU A CA 1
ATOM 773 C C . GLU A 1 106 ? -31.066 2.537 37.170 1.00 93.12 106 GLU A C 1
ATOM 775 O O . GLU A 1 106 ? -30.914 2.383 35.962 1.00 93.12 106 GLU A O 1
ATOM 780 N N . GLN A 1 107 ? -30.263 3.339 37.880 1.00 93.12 107 GLN A N 1
ATOM 781 C CA . GLN A 1 107 ? -29.164 4.094 37.270 1.00 93.12 107 GLN A CA 1
ATOM 782 C C . GLN A 1 107 ? -28.099 3.167 36.678 1.00 93.12 107 GLN A C 1
ATOM 784 O O . GLN A 1 107 ? -27.581 3.439 35.599 1.00 93.12 107 GLN A O 1
ATOM 789 N N . ARG A 1 108 ? -27.805 2.043 37.345 1.00 92.88 108 ARG A N 1
ATOM 790 C CA . ARG A 1 108 ? -26.925 1.006 36.783 1.00 92.88 108 ARG A CA 1
ATOM 791 C C . ARG A 1 108 ? -27.537 0.337 35.552 1.00 92.88 108 ARG A C 1
ATOM 793 O O . ARG A 1 108 ? -26.788 -0.012 34.650 1.00 92.88 108 ARG A O 1
ATOM 800 N N . GLY A 1 109 ? -28.865 0.212 35.497 1.00 93.19 109 GLY A N 1
ATOM 801 C CA . GLY A 1 109 ? -29.588 -0.244 34.309 1.00 93.19 109 GLY A CA 1
ATOM 802 C C . GLY A 1 109 ? -29.346 0.655 33.094 1.00 93.19 109 GLY A C 1
ATOM 803 O O . GLY A 1 109 ? -28.970 0.155 32.041 1.00 93.19 109 GLY A O 1
ATOM 804 N N . PHE A 1 110 ? -29.450 1.980 33.248 1.00 93.81 110 PHE A N 1
ATOM 805 C CA . PHE A 1 110 ? -29.161 2.916 32.149 1.00 93.81 110 PHE A CA 1
ATOM 806 C C . PHE A 1 110 ? -27.693 2.883 31.694 1.00 93.81 110 PHE A C 1
ATOM 808 O O . PHE A 1 110 ? -27.417 2.981 30.500 1.00 93.81 110 PHE A O 1
ATOM 815 N N . LEU A 1 111 ? -26.745 2.710 32.624 1.00 94.25 111 LEU A N 1
ATOM 816 C CA . LEU A 1 111 ? -25.326 2.547 32.277 1.00 94.25 111 LEU A CA 1
ATOM 817 C C . LEU A 1 111 ? -25.066 1.242 31.504 1.00 94.25 111 LEU A C 1
ATOM 819 O O . LEU A 1 111 ? -24.238 1.230 30.592 1.00 94.25 111 LEU A O 1
ATOM 823 N N . ASP A 1 112 ? -25.770 0.157 31.842 1.00 93.94 112 ASP A N 1
ATOM 824 C CA . ASP A 1 112 ? -25.690 -1.107 31.099 1.00 93.94 112 ASP A CA 1
ATOM 825 C C . ASP A 1 112 ? -26.293 -0.981 29.694 1.00 93.94 112 ASP A C 1
ATOM 827 O O . ASP A 1 112 ? -25.711 -1.479 28.734 1.00 93.94 112 ASP A O 1
ATOM 831 N N . GLU A 1 113 ? -27.402 -0.253 29.530 1.00 96.19 113 GLU A N 1
ATOM 832 C CA . GLU A 1 113 ? -27.975 0.019 28.205 1.00 96.19 113 GLU A CA 1
ATOM 833 C C . GLU A 1 113 ? -26.986 0.758 27.289 1.00 96.19 113 GLU A C 1
ATOM 835 O O . GLU A 1 113 ? -26.799 0.348 26.140 1.00 96.19 113 GLU A O 1
ATOM 840 N N . GLU A 1 114 ? -26.298 1.796 27.787 1.00 96.25 114 GLU A N 1
ATOM 841 C CA . GLU A 1 114 ? -25.245 2.495 27.027 1.00 96.25 114 GLU A CA 1
ATOM 842 C C . GLU A 1 114 ? -24.091 1.538 26.678 1.00 96.25 114 GLU A C 1
ATOM 844 O O . GLU A 1 114 ? -23.625 1.498 25.536 1.00 96.25 114 GLU A O 1
ATOM 849 N N . PHE A 1 115 ? -23.668 0.697 27.626 1.00 96.19 115 PHE A N 1
ATOM 850 C CA . PHE A 1 115 ? -22.624 -0.304 27.401 1.00 96.19 115 PHE A CA 1
ATOM 851 C C . PHE A 1 115 ? -23.017 -1.327 26.322 1.00 96.19 115 PHE A C 1
ATOM 853 O O . PHE A 1 115 ? -22.202 -1.680 25.462 1.00 96.19 115 PHE A O 1
ATOM 860 N N . GLN A 1 116 ? -24.267 -1.796 26.329 1.00 96.38 116 GLN A N 1
ATOM 861 C CA . GLN A 1 116 ? -24.779 -2.717 25.317 1.00 96.38 116 GLN A CA 1
ATOM 862 C C . GLN A 1 116 ? -24.867 -2.061 23.934 1.00 96.38 116 GLN A C 1
ATOM 864 O O . GLN A 1 116 ? -24.524 -2.712 22.944 1.00 96.38 116 GLN A O 1
ATOM 869 N N . GLN A 1 117 ? -25.261 -0.786 23.850 1.00 96.56 117 GLN A N 1
ATOM 870 C CA . GLN A 1 117 ? -25.267 -0.036 22.588 1.00 96.56 117 GLN A CA 1
ATOM 871 C C . GLN A 1 117 ? -23.855 0.117 22.017 1.00 96.56 117 GLN A C 1
ATOM 873 O O . GLN A 1 117 ? -23.639 -0.179 20.843 1.00 96.56 117 GLN A O 1
ATOM 878 N N . LEU A 1 118 ? -22.870 0.480 22.845 1.00 96.50 118 LEU A N 1
ATOM 879 C CA . LEU A 1 118 ? -21.467 0.563 22.419 1.00 96.50 118 LEU A CA 1
ATOM 880 C C . LEU A 1 118 ? -20.942 -0.789 21.923 1.00 96.50 118 LEU A C 1
ATOM 882 O O . LEU A 1 118 ? -20.264 -0.860 20.900 1.00 96.50 118 LEU A O 1
ATOM 886 N N . LYS A 1 119 ? -21.306 -1.887 22.593 1.00 95.00 119 LYS A N 1
ATOM 887 C CA . LYS A 1 119 ? -20.947 -3.240 22.150 1.00 95.00 119 LYS A CA 1
ATOM 888 C C . LYS A 1 119 ? -21.542 -3.583 20.779 1.00 95.00 119 LYS A C 1
ATOM 890 O O . LYS A 1 119 ? -20.852 -4.176 19.950 1.00 95.00 119 LYS A O 1
ATOM 895 N N . GLN A 1 120 ? -22.808 -3.238 20.541 1.00 95.69 120 GLN A N 1
ATOM 896 C CA . GLN A 1 120 ? -23.455 -3.445 19.240 1.00 95.69 120 GLN A CA 1
ATOM 897 C C . GLN A 1 120 ? -22.785 -2.604 18.153 1.00 95.69 120 GLN A C 1
ATOM 899 O O . GLN A 1 120 ? -22.516 -3.109 17.063 1.00 95.69 120 GLN A O 1
ATOM 904 N N . GLU A 1 121 ? -22.447 -1.358 18.472 1.00 94.31 121 GLU A N 1
ATOM 905 C CA . GLU A 1 121 ? -21.788 -0.453 17.541 1.00 94.31 121 GLU A CA 1
ATOM 906 C C . GLU A 1 121 ? -20.382 -0.939 17.163 1.00 94.31 121 GLU A C 1
ATOM 908 O O . GLU A 1 121 ? -20.043 -0.951 15.983 1.00 94.31 121 GLU A O 1
ATOM 913 N N . ILE A 1 122 ? -19.595 -1.463 18.110 1.00 93.12 122 ILE A N 1
ATOM 914 C CA . ILE A 1 122 ? -18.301 -2.104 17.809 1.00 93.12 122 ILE A CA 1
ATOM 915 C C . ILE A 1 122 ? -18.478 -3.279 16.830 1.00 93.12 122 ILE A C 1
ATOM 917 O O . ILE A 1 122 ? -17.707 -3.403 15.875 1.00 93.12 122 ILE A O 1
ATOM 921 N N . SER A 1 123 ? -19.502 -4.121 17.026 1.00 91.38 123 SER A N 1
ATOM 922 C CA . SER A 1 123 ? -19.807 -5.225 16.099 1.00 91.38 123 SER A CA 1
ATOM 923 C C . SER A 1 123 ? -20.158 -4.702 14.705 1.00 91.38 123 SER A C 1
ATOM 925 O O . SER A 1 123 ? -19.637 -5.192 13.705 1.00 91.38 123 SER A O 1
ATOM 927 N N . ARG A 1 124 ? -20.981 -3.650 14.633 1.00 90.62 124 ARG A N 1
ATOM 928 C CA . ARG A 1 124 ? -21.385 -3.009 13.378 1.00 90.62 124 ARG A CA 1
ATOM 929 C C . ARG A 1 124 ? -20.194 -2.402 12.634 1.00 90.62 124 ARG A C 1
ATOM 931 O O . ARG A 1 124 ? -20.065 -2.603 11.430 1.00 90.62 124 ARG A O 1
ATOM 938 N N . VAL A 1 125 ? -19.314 -1.682 13.332 1.00 90.44 125 VAL A N 1
ATOM 939 C CA . VAL A 1 125 ? -18.088 -1.090 12.768 1.00 90.44 125 VAL A CA 1
ATOM 940 C C . VAL A 1 125 ? -17.171 -2.197 12.230 1.00 90.44 125 VAL A C 1
ATOM 942 O O . VAL A 1 125 ? -16.619 -2.056 11.142 1.00 90.44 125 VAL A O 1
ATOM 945 N N . SER A 1 126 ? -17.067 -3.335 12.920 1.00 87.19 126 SER A N 1
ATOM 946 C CA . SER A 1 126 ? -16.282 -4.486 12.448 1.00 87.19 126 SER A CA 1
ATOM 947 C C . SER A 1 126 ? -16.815 -5.094 11.140 1.00 87.19 126 SER A C 1
ATOM 949 O O . SER A 1 126 ? -16.039 -5.476 10.260 1.00 87.19 126 SER A O 1
ATOM 951 N N . GLU A 1 127 ? -18.139 -5.162 10.991 1.00 85.75 127 GLU A N 1
ATOM 952 C CA . GLU A 1 127 ? -18.801 -5.801 9.847 1.00 85.75 127 GLU A CA 1
ATOM 953 C C . GLU A 1 127 ? -18.9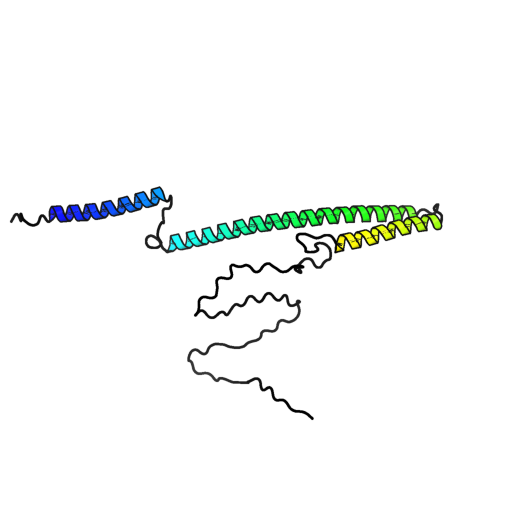97 -4.870 8.643 1.00 85.75 127 GLU A C 1
ATOM 955 O O . GLU A 1 127 ? -18.895 -5.322 7.504 1.00 85.75 127 GLU A O 1
ATOM 960 N N . MET A 1 128 ? -19.276 -3.584 8.877 1.00 84.38 128 MET A N 1
ATOM 961 C CA . MET A 1 128 ? -19.630 -2.626 7.821 1.00 84.38 128 MET A CA 1
ATOM 962 C C . MET A 1 128 ? -18.442 -1.823 7.283 1.00 84.38 128 MET A C 1
ATOM 964 O O . MET A 1 128 ? -18.565 -1.240 6.207 1.00 84.38 128 MET A O 1
ATOM 968 N N . HIS A 1 129 ? -17.309 -1.740 7.994 1.00 86.69 129 HIS A N 1
ATOM 969 C CA . HIS A 1 129 ? -16.150 -1.025 7.456 1.00 86.69 129 HIS A CA 1
ATOM 970 C C . HIS A 1 129 ? -15.490 -1.810 6.327 1.00 86.69 129 HIS A C 1
ATOM 972 O O . HIS A 1 129 ? -14.920 -2.888 6.524 1.00 86.69 129 HIS A O 1
ATOM 978 N N . GLU A 1 130 ? -15.518 -1.203 5.146 1.00 85.38 130 GLU A N 1
ATOM 979 C CA . GLU A 1 130 ? -14.983 -1.764 3.919 1.00 85.38 130 GLU A CA 1
ATOM 980 C C . GLU A 1 130 ? -13.995 -0.819 3.235 1.00 85.38 130 GLU A C 1
ATOM 982 O O . GLU A 1 130 ? -14.065 0.405 3.355 1.00 85.38 130 GLU A O 1
ATOM 987 N N . TRP A 1 131 ? -13.076 -1.407 2.478 1.00 84.00 131 TRP A N 1
ATOM 988 C CA . TRP A 1 131 ? -12.261 -0.697 1.502 1.00 84.00 131 TRP A CA 1
ATOM 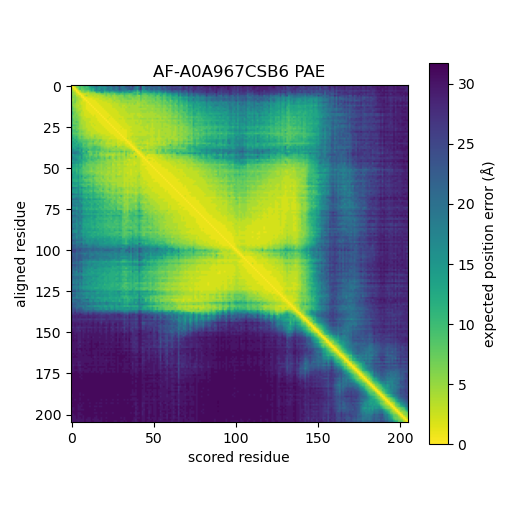989 C C . TRP A 1 131 ? -12.507 -1.365 0.155 1.00 84.00 131 TRP A C 1
ATOM 991 O O . TRP A 1 131 ? -12.372 -2.577 0.039 1.00 84.00 131 TRP A O 1
ATOM 1001 N N . ASN A 1 132 ? -12.911 -0.600 -0.861 1.00 80.31 132 ASN A N 1
ATOM 1002 C CA . ASN A 1 132 ? -13.184 -1.119 -2.209 1.00 80.31 132 ASN A CA 1
ATOM 1003 C C . ASN A 1 132 ? -14.085 -2.383 -2.234 1.00 80.31 132 ASN A C 1
ATOM 1005 O O . ASN A 1 132 ? -13.805 -3.341 -2.958 1.00 80.31 132 ASN A O 1
ATOM 1009 N N . GLY A 1 133 ? -15.136 -2.400 -1.406 1.00 78.06 133 GLY A N 1
ATOM 1010 C CA . GLY A 1 133 ? -16.127 -3.481 -1.340 1.00 78.06 133 GLY A CA 1
ATOM 1011 C C . GLY A 1 133 ? -15.710 -4.728 -0.553 1.00 78.06 133 GLY A C 1
ATOM 1012 O O . GLY A 1 133 ? -16.479 -5.686 -0.503 1.00 78.06 133 GLY A O 1
ATOM 1013 N N . PHE A 1 134 ? -14.520 -4.755 0.061 1.00 75.88 134 PHE A N 1
ATOM 1014 C CA . PHE A 1 134 ? -14.152 -5.830 0.982 1.00 75.88 134 PHE A CA 1
ATOM 1015 C C . PHE A 1 134 ? -14.144 -5.362 2.439 1.00 75.88 134 PHE A C 1
ATOM 1017 O O . PHE A 1 134 ? -13.571 -4.311 2.742 1.00 75.88 134 PHE A O 1
ATOM 1024 N N . PRO A 1 135 ? -14.715 -6.159 3.360 1.00 82.88 135 PRO A N 1
ATOM 1025 C CA . PRO A 1 135 ? -14.642 -5.870 4.781 1.00 82.88 135 PRO A CA 1
ATOM 1026 C C . PRO A 1 135 ? -13.199 -6.030 5.267 1.00 82.88 135 PRO A C 1
ATOM 1028 O O . PRO A 1 135 ? -12.516 -7.002 4.930 1.00 82.88 135 PRO A O 1
ATOM 1031 N N . ILE A 1 136 ? -12.732 -5.068 6.062 1.00 84.88 136 ILE A N 1
ATOM 1032 C CA . ILE A 1 136 ? -11.330 -5.002 6.506 1.00 84.88 136 ILE A CA 1
ATOM 1033 C C . ILE A 1 136 ? -11.113 -5.469 7.951 1.00 84.88 136 ILE A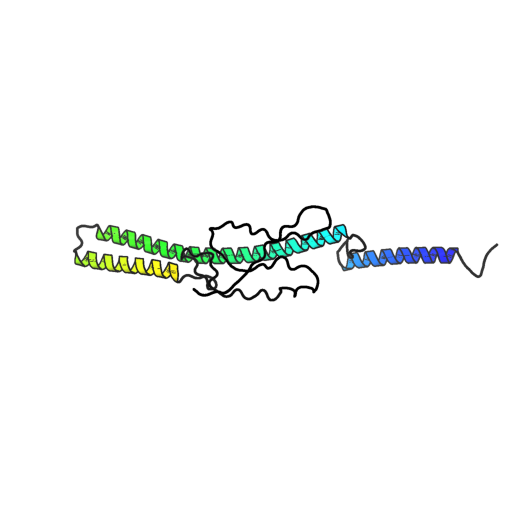 C 1
ATOM 1035 O O . ILE A 1 136 ? -10.013 -5.911 8.274 1.00 84.88 136 ILE A O 1
ATOM 1039 N N . LEU A 1 137 ? -12.140 -5.420 8.808 1.00 82.38 137 LEU A N 1
ATOM 1040 C CA . LEU A 1 137 ? -12.011 -5.676 10.254 1.00 82.38 137 LEU A CA 1
ATOM 1041 C C . LEU A 1 137 ? -12.674 -6.974 10.740 1.00 82.38 137 LEU A C 1
ATOM 1043 O O . LEU A 1 137 ? -12.411 -7.415 11.855 1.00 82.38 137 LEU A O 1
ATOM 1047 N N . SER A 1 138 ? -13.452 -7.652 9.896 1.00 72.62 138 SER A N 1
ATOM 1048 C CA . SER A 1 138 ? -14.232 -8.845 10.265 1.00 72.62 138 SER A CA 1
ATOM 1049 C C . SER A 1 138 ? -13.407 -10.132 10.457 1.00 72.62 138 SER A C 1
ATOM 1051 O O . SER A 1 138 ? -13.964 -11.224 10.548 1.00 72.62 138 SER A O 1
ATOM 1053 N N . GLY A 1 139 ? -12.071 -10.051 10.459 1.00 67.56 139 GLY A N 1
ATOM 1054 C CA . GLY A 1 139 ? -11.173 -11.215 10.537 1.00 67.56 139 GLY A CA 1
ATOM 1055 C C . GLY A 1 139 ? -11.158 -12.097 9.278 1.00 67.56 139 GLY A C 1
ATOM 1056 O O . GLY A 1 139 ? -10.321 -12.988 9.158 1.00 67.56 139 GLY A O 1
ATOM 1057 N N . LEU A 1 140 ? -12.027 -11.815 8.301 1.00 60.59 140 LEU A N 1
ATOM 1058 C CA . LEU A 1 140 ? -12.044 -12.420 6.965 1.00 60.59 140 LEU A CA 1
ATOM 1059 C C . LEU A 1 140 ? -11.107 -11.704 5.976 1.00 60.59 140 LEU A C 1
ATOM 1061 O O . LEU A 1 140 ? -11.178 -11.963 4.770 1.00 60.59 140 LEU A O 1
ATOM 1065 N N . ALA A 1 141 ? -10.243 -10.813 6.475 1.00 56.38 141 ALA A N 1
ATOM 1066 C CA . ALA A 1 141 ? -9.272 -10.062 5.691 1.00 56.38 141 ALA A CA 1
ATOM 1067 C C . ALA A 1 141 ? -8.459 -11.022 4.801 1.00 56.38 141 ALA A C 1
ATOM 1069 O O . ALA A 1 141 ? -7.650 -11.813 5.284 1.00 56.38 141 ALA A O 1
ATOM 1070 N N . GLY A 1 142 ? -8.727 -10.993 3.492 1.00 55.41 142 GLY A N 1
ATOM 1071 C CA . GLY A 1 142 ? -8.116 -11.894 2.507 1.00 55.41 142 GLY A CA 1
ATOM 1072 C C . GLY A 1 142 ? -9.101 -12.694 1.649 1.00 55.41 142 GLY A C 1
ATOM 1073 O O . GLY A 1 142 ? -8.692 -13.228 0.618 1.00 55.41 142 GLY A O 1
ATOM 1074 N N . LYS A 1 143 ? -10.396 -12.748 1.992 1.00 58.69 143 LYS A N 1
ATOM 1075 C CA . LYS A 1 143 ? -11.426 -13.210 1.049 1.00 58.69 143 LYS A CA 1
ATOM 1076 C C . LYS A 1 143 ? -11.911 -12.037 0.200 1.00 58.69 143 LYS A C 1
ATOM 1078 O O . LYS A 1 143 ? -12.495 -11.094 0.718 1.00 58.69 143 LYS A O 1
ATOM 1083 N N . GLN A 1 144 ? -11.665 -12.107 -1.109 1.00 52.28 144 GLN A N 1
ATOM 1084 C CA . GLN A 1 144 ? -12.238 -11.177 -2.082 1.00 52.28 144 GLN A CA 1
ATOM 1085 C C . GLN A 1 144 ? -13.767 -11.233 -1.995 1.00 52.28 144 GLN A C 1
ATOM 1087 O O . GLN A 1 144 ? -14.376 -12.241 -2.351 1.00 52.28 144 GLN A O 1
ATOM 1092 N N . VAL A 1 145 ? -14.383 -10.151 -1.526 1.00 51.16 145 VAL A N 1
ATOM 1093 C CA . VAL A 1 145 ? -15.834 -9.952 -1.584 1.00 51.16 145 VAL A CA 1
ATOM 1094 C C . VAL A 1 145 ? -16.108 -9.077 -2.806 1.00 51.16 145 VAL A C 1
ATOM 1096 O O . VAL A 1 145 ? -16.288 -7.874 -2.711 1.00 51.16 145 VAL A O 1
ATOM 1099 N N . GLY A 1 146 ? -16.018 -9.662 -3.999 1.00 50.59 146 GLY A N 1
ATOM 1100 C CA . GLY A 1 146 ? -16.295 -8.945 -5.244 1.00 50.59 146 GLY A CA 1
ATOM 1101 C C . GLY A 1 146 ? -15.766 -9.677 -6.478 1.00 50.59 146 GLY A C 1
ATOM 1102 O O . GLY A 1 146 ? -14.681 -10.260 -6.409 1.00 50.59 146 GLY A O 1
ATOM 1103 N N . PRO A 1 147 ? -16.493 -9.677 -7.614 1.00 45.09 147 PRO A N 1
ATOM 1104 C CA . PRO A 1 147 ? -15.983 -10.231 -8.860 1.00 45.09 147 PRO A CA 1
ATOM 1105 C C . PRO A 1 147 ? -14.719 -9.472 -9.259 1.00 45.09 147 PRO A C 1
ATOM 1107 O O . PRO A 1 147 ? -14.771 -8.277 -9.547 1.00 45.09 147 PRO A O 1
ATOM 1110 N N . VAL A 1 148 ? -13.576 -10.156 -9.285 1.00 55.38 148 VAL A N 1
ATOM 1111 C CA . VAL A 1 148 ? -12.365 -9.606 -9.897 1.00 55.38 148 VAL A CA 1
ATOM 1112 C C . VAL A 1 148 ? -12.728 -9.306 -11.351 1.00 55.38 148 VAL A C 1
ATOM 1114 O O . VAL A 1 148 ? -13.142 -10.238 -12.051 1.00 55.38 148 VAL A O 1
ATOM 1117 N N . PRO A 1 149 ? -12.630 -8.054 -11.839 1.00 50.25 149 PRO A N 1
ATOM 1118 C CA . PRO A 1 149 ? -12.780 -7.816 -13.262 1.00 50.25 149 PRO A CA 1
ATOM 1119 C C . PRO A 1 149 ? -11.750 -8.712 -13.955 1.00 50.25 149 PRO A C 1
ATOM 1121 O O . PRO A 1 149 ? -10.574 -8.688 -13.567 1.00 50.25 149 PRO A O 1
ATOM 1124 N N . PRO A 1 150 ? -12.165 -9.564 -14.912 1.00 49.59 150 PRO A N 1
ATOM 1125 C CA . PRO A 1 150 ? -11.219 -10.419 -15.598 1.00 49.59 150 PRO A CA 1
ATOM 1126 C C . PRO A 1 150 ? -10.151 -9.504 -16.181 1.00 49.59 150 PRO A C 1
ATOM 1128 O O . PRO A 1 150 ? -10.470 -8.527 -16.860 1.00 49.59 150 PRO A O 1
ATOM 1131 N N . LEU A 1 151 ? -8.884 -9.794 -15.881 1.00 48.47 151 LEU A N 1
ATOM 1132 C CA . LEU A 1 151 ? -7.760 -9.160 -16.548 1.00 48.47 151 LEU A CA 1
ATOM 1133 C C . LEU A 1 151 ? -7.976 -9.396 -18.051 1.00 48.47 151 LEU A C 1
ATOM 1135 O O . LEU A 1 151 ? -7.663 -10.475 -18.555 1.00 48.47 151 LEU A O 1
ATOM 1139 N N . SER A 1 152 ? -8.542 -8.425 -18.778 1.00 41.38 152 SER A N 1
ATOM 1140 C CA . SER A 1 152 ? -8.919 -8.574 -20.195 1.00 41.38 152 SER A CA 1
ATOM 1141 C C . SER A 1 152 ? -7.695 -8.573 -21.128 1.00 41.38 152 SER A C 1
ATOM 1143 O O . SER A 1 152 ? -7.763 -8.179 -22.289 1.00 41.38 152 SER A O 1
ATOM 1145 N N . GLY A 1 153 ? -6.552 -9.005 -20.603 1.00 41.50 153 GLY A N 1
ATOM 1146 C CA . GLY A 1 153 ? -5.278 -9.154 -21.279 1.00 41.50 153 GLY A CA 1
ATOM 1147 C C . GLY A 1 153 ? -4.676 -10.541 -21.080 1.00 41.50 153 GLY A C 1
ATOM 1148 O O . GLY A 1 153 ? -3.466 -10.685 -21.230 1.00 41.50 153 GLY A O 1
ATOM 1149 N N . ALA A 1 154 ? -5.475 -11.568 -20.758 1.00 39.66 154 ALA A N 1
ATOM 1150 C CA . ALA A 1 154 ? -5.073 -12.927 -21.099 1.00 39.66 154 ALA A CA 1
ATOM 1151 C C . ALA A 1 154 ? -4.942 -12.972 -22.627 1.00 39.66 154 ALA A C 1
ATOM 1153 O O . ALA A 1 154 ? -5.931 -13.131 -23.342 1.00 39.66 154 ALA A O 1
ATOM 1154 N N . MET A 1 155 ? -3.722 -12.740 -23.127 1.00 40.09 155 MET A N 1
ATOM 1155 C CA . MET A 1 155 ? -3.346 -13.054 -24.499 1.00 40.09 155 MET A CA 1
ATOM 1156 C C . MET A 1 155 ? -3.938 -14.423 -24.809 1.00 40.09 155 MET A C 1
ATOM 1158 O O . MET A 1 155 ? -3.632 -15.399 -24.118 1.00 40.09 155 MET A O 1
ATOM 1162 N N . ALA A 1 156 ? -4.833 -14.458 -25.799 1.00 44.50 156 ALA A N 1
ATOM 1163 C CA . ALA A 1 156 ? -5.398 -15.695 -26.300 1.00 44.50 156 ALA A CA 1
ATOM 1164 C C . ALA A 1 156 ? -4.249 -16.700 -26.493 1.00 44.50 156 ALA A C 1
ATOM 1166 O O . ALA A 1 156 ? -3.198 -16.314 -27.024 1.00 44.50 156 ALA A O 1
ATOM 1167 N N . PRO A 1 157 ? -4.389 -17.950 -26.023 1.00 44.62 157 PRO A N 1
ATOM 1168 C CA . PRO A 1 157 ? -3.325 -18.927 -26.155 1.00 44.62 157 PRO A CA 1
ATOM 1169 C C . PRO A 1 157 ? -2.991 -19.078 -27.640 1.00 44.62 157 PRO A C 1
ATOM 1171 O O . PRO A 1 157 ? -3.854 -19.406 -28.452 1.00 44.62 157 PRO A O 1
ATOM 1174 N N . VAL A 1 158 ? -1.732 -18.802 -27.991 1.00 46.28 158 VAL A N 1
ATOM 1175 C CA . VAL A 1 158 ? -1.190 -19.083 -29.322 1.00 46.28 158 VAL A CA 1
ATOM 1176 C C . VAL A 1 158 ? -1.432 -20.573 -29.602 1.00 46.28 158 VAL A C 1
ATOM 1178 O O . VAL A 1 158 ? -1.019 -21.402 -28.781 1.00 46.28 158 VAL A O 1
ATOM 1181 N N . PRO A 1 159 ? -2.102 -20.948 -30.708 1.00 40.28 159 PRO A N 1
ATOM 1182 C CA . PRO A 1 159 ? -2.340 -22.350 -31.025 1.00 40.28 159 PRO A CA 1
ATOM 1183 C C . PRO A 1 159 ? -1.001 -23.092 -31.151 1.00 40.28 159 PRO A C 1
ATOM 1185 O O . PRO A 1 159 ? -0.194 -22.760 -32.016 1.00 40.28 159 PRO A O 1
ATOM 1188 N N . GLY A 1 160 ? -0.752 -24.076 -30.279 1.00 49.72 160 GLY A N 1
ATOM 1189 C CA . GLY A 1 160 ? 0.391 -24.994 -30.398 1.00 49.72 160 GLY A CA 1
ATOM 1190 C C . GLY A 1 160 ? 1.377 -25.069 -29.224 1.00 49.72 160 GLY A C 1
ATOM 1191 O O . GLY A 1 160 ? 2.296 -25.879 -29.295 1.00 49.72 160 GLY A O 1
ATOM 1192 N N . LEU A 1 161 ? 1.207 -24.311 -28.133 1.00 43.91 161 LEU A N 1
ATOM 1193 C CA . LEU A 1 161 ? 1.992 -24.514 -26.900 1.00 43.91 161 LEU A CA 1
ATOM 1194 C C . LEU A 1 161 ? 1.168 -25.264 -25.836 1.00 43.91 161 LEU A C 1
ATOM 1196 O O . LEU A 1 161 ? 0.024 -24.875 -25.585 1.00 43.91 161 LEU A O 1
ATOM 1200 N N . PRO A 1 162 ? 1.712 -26.309 -25.173 1.00 46.47 162 PRO A N 1
ATOM 1201 C CA . PRO A 1 162 ? 0.987 -27.028 -24.132 1.00 46.47 162 PRO A CA 1
ATOM 1202 C C . PRO A 1 162 ? 0.648 -26.078 -22.980 1.00 46.47 162 PRO A C 1
ATOM 1204 O O . PRO A 1 162 ? 1.514 -25.605 -22.245 1.00 46.47 162 PRO A O 1
ATOM 1207 N N . THR A 1 163 ? -0.645 -25.814 -22.817 1.00 48.38 163 THR A N 1
ATOM 1208 C CA . THR A 1 163 ? -1.237 -24.975 -21.771 1.00 48.38 163 THR A CA 1
ATOM 1209 C C . THR A 1 163 ? -1.226 -25.740 -20.443 1.00 48.38 163 THR A C 1
ATOM 1211 O O . THR A 1 163 ? -2.260 -26.151 -19.929 1.00 48.38 163 THR A O 1
ATOM 1214 N N . LYS A 1 164 ? -0.036 -26.009 -19.892 1.00 45.00 164 LYS A N 1
ATOM 1215 C CA . LYS A 1 164 ? 0.110 -26.740 -18.619 1.00 45.00 164 LYS A CA 1
ATOM 1216 C C . LYS A 1 164 ? -0.025 -25.881 -17.363 1.00 45.00 164 LYS A C 1
ATOM 1218 O O . LYS A 1 164 ? 0.019 -26.421 -16.267 1.00 45.00 164 LYS A O 1
ATOM 1223 N N . TYR A 1 165 ? -0.273 -24.585 -17.500 1.00 38.19 165 TYR A N 1
ATOM 1224 C CA . TYR A 1 165 ? -0.581 -23.725 -16.362 1.00 38.19 165 TYR A CA 1
ATOM 1225 C C . TYR A 1 165 ? -1.912 -23.024 -16.603 1.00 38.19 165 TYR A C 1
ATOM 1227 O O . TYR A 1 165 ? -1.967 -21.890 -17.070 1.00 38.19 165 TYR A O 1
ATOM 1235 N N . LYS A 1 166 ? -3.006 -23.722 -16.286 1.00 38.09 166 LYS A N 1
ATOM 1236 C CA . LYS A 1 166 ? -4.233 -23.032 -15.893 1.00 38.09 166 LYS A CA 1
ATOM 1237 C C . LYS A 1 166 ? -3.986 -22.505 -14.483 1.00 38.09 166 LYS A C 1
ATOM 1239 O O . LYS A 1 166 ? -3.903 -23.296 -13.550 1.00 38.09 166 LYS A O 1
ATOM 1244 N N . LEU A 1 167 ? -3.849 -21.192 -14.328 1.00 41.06 167 LEU A N 1
ATOM 1245 C CA . LEU A 1 167 ? -4.026 -20.567 -13.022 1.00 41.06 167 LEU A CA 1
ATOM 1246 C C . LEU A 1 167 ? -5.538 -20.549 -12.763 1.00 41.06 167 LEU A C 1
ATOM 1248 O O . LEU A 1 167 ? -6.220 -19.582 -13.084 1.00 41.06 167 LEU A O 1
ATOM 1252 N N . SER A 1 168 ? -6.085 -21.678 -12.310 1.00 36.88 168 SER A N 1
ATOM 1253 C CA . SER A 1 168 ? -7.446 -21.717 -11.787 1.00 36.88 168 SER A CA 1
ATOM 1254 C C . SER A 1 168 ? -7.448 -20.948 -10.474 1.00 36.88 168 SER A C 1
ATOM 1256 O O . SER A 1 168 ? -6.850 -21.375 -9.487 1.00 36.88 168 SER A O 1
ATOM 1258 N N . SER A 1 169 ? -8.085 -19.787 -10.496 1.00 44.72 169 SER A N 1
ATOM 1259 C CA . SER A 1 169 ? -8.505 -19.042 -9.321 1.00 44.72 169 SER A CA 1
ATOM 1260 C C . SER A 1 169 ? -9.583 -19.839 -8.582 1.00 44.72 169 SER A C 1
ATOM 1262 O O . SER A 1 169 ? -10.768 -19.660 -8.832 1.00 44.72 169 SER A O 1
ATOM 1264 N N . GLU A 1 170 ? -9.164 -20.740 -7.704 1.00 34.06 170 GLU A N 1
ATOM 1265 C CA . GLU A 1 170 ? -10.023 -21.400 -6.719 1.00 34.06 170 GLU A CA 1
ATOM 1266 C C . GLU A 1 170 ? -9.258 -21.373 -5.386 1.00 34.06 170 GLU A C 1
ATOM 1268 O O . GLU A 1 170 ? -8.202 -22.005 -5.280 1.00 34.06 170 GLU A O 1
ATOM 1273 N N . PRO A 1 171 ? -9.706 -20.611 -4.372 1.00 37.88 171 PRO A N 1
ATOM 1274 C CA . PRO A 1 171 ? -9.085 -20.632 -3.061 1.00 37.88 171 PRO A CA 1
ATOM 1275 C C . PRO A 1 171 ? -9.629 -21.839 -2.289 1.00 37.88 171 PRO A C 1
ATOM 1277 O O . PRO A 1 171 ? -10.650 -21.748 -1.610 1.00 37.88 171 PRO A O 1
ATOM 1280 N N . THR A 1 172 ? -8.965 -22.990 -2.380 1.00 34.62 172 THR A N 1
ATOM 1281 C CA . THR A 1 172 ? -9.283 -24.128 -1.504 1.00 34.62 172 THR A CA 1
ATOM 1282 C C . THR A 1 172 ? -8.677 -23.914 -0.111 1.00 34.62 172 THR A C 1
ATOM 1284 O O . THR A 1 172 ? -7.497 -23.563 -0.017 1.00 34.62 172 THR A O 1
ATOM 1287 N N . PRO A 1 173 ? -9.448 -24.120 0.974 1.00 34.62 173 PRO A N 1
ATOM 1288 C CA . PRO A 1 173 ? -8.986 -23.907 2.341 1.00 34.62 173 PRO A CA 1
ATOM 1289 C C . PRO A 1 173 ? -7.831 -24.850 2.694 1.00 34.62 173 PRO A C 1
ATOM 1291 O O . PRO A 1 173 ? -7.762 -25.995 2.248 1.00 34.62 173 PRO A O 1
ATOM 1294 N N . ALA A 1 174 ? -6.913 -24.343 3.510 1.00 47.16 174 ALA A N 1
ATOM 1295 C CA . ALA A 1 174 ? -5.743 -25.055 3.992 1.00 47.16 174 ALA A CA 1
ATOM 1296 C C . ALA A 1 174 ? -6.126 -26.289 4.827 1.00 47.16 174 ALA A C 1
ATOM 1298 O O . ALA A 1 174 ? -6.348 -26.160 6.024 1.00 47.16 174 ALA A O 1
ATOM 1299 N N . THR A 1 175 ? -6.207 -27.475 4.211 1.00 37.12 175 THR A N 1
ATOM 1300 C CA . THR A 1 175 ? -5.874 -28.802 4.789 1.00 37.12 175 THR A CA 1
ATOM 1301 C C . THR A 1 175 ? -6.131 -29.913 3.761 1.00 37.12 175 THR A C 1
ATOM 1303 O O . THR A 1 175 ? -7.198 -30.506 3.732 1.00 37.12 175 THR A O 1
ATOM 1306 N N . ALA A 1 176 ? -5.149 -30.185 2.894 1.00 29.62 176 ALA A N 1
ATOM 1307 C CA . ALA A 1 176 ? -4.858 -31.501 2.300 1.00 29.62 176 ALA A CA 1
ATOM 1308 C C . ALA A 1 176 ? -3.742 -31.336 1.258 1.00 29.62 176 ALA A C 1
ATOM 1310 O O . ALA A 1 176 ? -3.974 -30.905 0.130 1.00 29.62 176 ALA A O 1
ATOM 1311 N N . VAL A 1 177 ? -2.513 -31.702 1.620 1.00 35.19 177 VAL A N 1
ATOM 1312 C CA . VAL A 1 177 ? -1.466 -31.951 0.627 1.00 35.19 177 VAL A CA 1
ATOM 1313 C C . VAL A 1 177 ? -1.831 -33.258 -0.076 1.00 35.19 177 VAL A C 1
ATOM 1315 O O . VAL A 1 177 ? -1.645 -34.337 0.478 1.00 35.19 177 VAL A O 1
ATOM 1318 N N . SER A 1 178 ? -2.385 -33.159 -1.282 1.00 31.88 178 SER A N 1
ATOM 1319 C CA . SER A 1 178 ? -2.602 -34.297 -2.175 1.00 31.88 178 SER A CA 1
ATOM 1320 C C . SER A 1 178 ? -1.781 -34.085 -3.447 1.00 31.88 178 SER A C 1
ATOM 1322 O O . SER A 1 178 ? -2.124 -33.301 -4.328 1.00 31.88 178 SER A O 1
ATOM 1324 N N . TYR A 1 179 ? -0.638 -34.767 -3.528 1.00 28.88 179 TYR A N 1
ATOM 1325 C CA . TYR A 1 179 ? 0.144 -34.858 -4.757 1.00 28.88 179 TYR A CA 1
ATOM 1326 C C . TYR A 1 179 ? -0.532 -35.871 -5.685 1.00 28.88 179 TYR A C 1
ATOM 1328 O O . TYR A 1 179 ? -0.310 -37.075 -5.570 1.00 28.88 179 TYR A O 1
ATOM 1336 N N . ALA A 1 180 ? -1.370 -35.399 -6.607 1.00 34.00 180 ALA A N 1
ATOM 1337 C CA . ALA A 1 180 ? -1.865 -36.230 -7.698 1.00 34.00 180 ALA A CA 1
ATOM 1338 C C . ALA A 1 180 ? -0.778 -36.345 -8.781 1.00 34.00 180 ALA A C 1
ATOM 1340 O O . ALA A 1 180 ? -0.607 -35.466 -9.626 1.00 34.00 180 ALA A O 1
ATOM 1341 N N . ALA A 1 181 ? -0.016 -37.437 -8.743 1.00 36.78 181 ALA A N 1
ATOM 1342 C CA . ALA A 1 181 ? 0.807 -37.870 -9.863 1.00 36.78 181 ALA A CA 1
ATOM 1343 C C . ALA A 1 181 ? -0.098 -38.401 -10.986 1.00 36.78 181 ALA A C 1
ATOM 1345 O O . ALA A 1 181 ? -0.832 -39.354 -10.747 1.00 36.78 181 ALA A O 1
ATOM 1346 N N . SER A 1 182 ? -0.048 -37.794 -12.180 1.00 32.38 182 SER A N 1
ATOM 1347 C CA . SER A 1 182 ? -0.447 -38.345 -13.499 1.00 32.38 182 SER A CA 1
ATOM 1348 C C . SER A 1 182 ? -0.264 -37.246 -14.572 1.00 32.38 182 SER A C 1
ATOM 1350 O O . SER A 1 182 ? -0.863 -36.189 -14.444 1.00 32.38 182 SER A O 1
ATOM 1352 N N . ASN A 1 183 ? 0.497 -37.305 -15.669 1.00 34.72 183 ASN A N 1
ATOM 1353 C CA . ASN A 1 183 ? 1.297 -38.338 -16.308 1.00 34.72 183 ASN A CA 1
ATOM 1354 C C . ASN A 1 183 ? 2.470 -37.694 -17.074 1.00 34.72 183 ASN A C 1
ATOM 1356 O O . ASN A 1 183 ? 2.346 -36.664 -17.752 1.00 34.72 183 ASN A O 1
ATOM 1360 N N . ILE A 1 184 ? 3.604 -38.370 -16.937 1.00 33.31 184 ILE A N 1
ATOM 1361 C CA . ILE A 1 184 ? 4.858 -38.250 -17.673 1.00 33.31 184 ILE A CA 1
ATOM 1362 C C . ILE A 1 184 ? 4.587 -38.561 -19.153 1.00 33.31 184 ILE A C 1
ATOM 1364 O O . ILE A 1 184 ? 3.932 -39.551 -19.467 1.00 33.31 184 ILE A O 1
ATOM 1368 N N . HIS A 1 185 ? 5.063 -37.714 -20.068 1.00 35.09 185 HIS A N 1
ATOM 1369 C CA . HIS A 1 185 ? 5.116 -38.071 -21.487 1.00 35.09 185 HIS A CA 1
ATOM 1370 C C . HIS A 1 185 ? 6.307 -39.004 -21.695 1.00 35.09 185 HIS A C 1
ATOM 1372 O O . HIS A 1 185 ? 7.442 -38.642 -21.391 1.00 35.09 185 HIS A O 1
ATOM 1378 N N . ALA A 1 186 ? 6.025 -40.206 -22.189 1.00 31.62 186 ALA A N 1
ATOM 1379 C CA . ALA A 1 186 ? 7.024 -41.171 -22.603 1.00 31.62 186 ALA A CA 1
ATOM 1380 C C . ALA A 1 186 ? 7.856 -40.598 -23.762 1.00 31.62 186 ALA A C 1
ATOM 1382 O O . ALA A 1 186 ? 7.356 -40.432 -24.873 1.00 31.62 186 ALA A O 1
ATOM 1383 N N . ALA A 1 187 ? 9.131 -40.319 -23.500 1.00 35.16 187 ALA A N 1
ATOM 1384 C CA . ALA A 1 187 ? 10.167 -40.370 -24.518 1.00 35.16 187 ALA A CA 1
ATOM 1385 C C . ALA A 1 187 ? 10.837 -41.746 -24.397 1.00 35.16 187 ALA A C 1
ATOM 1387 O O . ALA A 1 187 ? 11.318 -42.116 -23.330 1.00 35.16 187 ALA A O 1
ATOM 1388 N N . SER A 1 188 ? 10.770 -42.506 -25.486 1.00 38.00 188 SER A N 1
ATOM 1389 C CA . SER A 1 188 ? 11.479 -43.756 -25.789 1.00 38.00 188 SER A CA 1
ATOM 1390 C C . SER A 1 188 ? 12.644 -44.141 -24.858 1.00 38.00 188 SER A C 1
ATOM 1392 O O . SER A 1 188 ? 13.721 -43.548 -24.918 1.00 38.00 188 SER A O 1
ATOM 1394 N N . GLY A 1 189 ? 12.450 -45.212 -24.090 1.00 34.12 189 GLY A N 1
ATOM 1395 C CA . GLY A 1 189 ? 13.484 -45.922 -23.335 1.00 34.12 189 GLY A CA 1
ATOM 1396 C C . GLY A 1 189 ? 12.840 -47.003 -22.466 1.00 34.12 189 GLY A C 1
ATOM 1397 O O . GLY A 1 189 ? 11.930 -46.708 -21.704 1.00 34.12 189 GLY A O 1
ATOM 1398 N N . LEU A 1 190 ? 13.248 -48.259 -22.648 1.00 35.31 190 LEU A N 1
ATOM 1399 C CA . LEU A 1 190 ? 12.696 -49.483 -22.045 1.00 35.31 190 LEU A CA 1
ATOM 1400 C C . LEU A 1 190 ? 12.361 -49.361 -20.539 1.00 35.31 190 LEU A C 1
ATOM 1402 O O . LEU A 1 190 ? 13.241 -49.086 -19.730 1.00 35.31 190 LEU A O 1
ATOM 1406 N N . GLY A 1 191 ? 11.112 -49.653 -20.158 1.00 33.06 191 GLY A N 1
ATOM 1407 C CA . GLY A 1 191 ? 10.673 -49.785 -18.761 1.00 33.06 191 GLY A CA 1
ATOM 1408 C C . GLY A 1 191 ? 9.144 -49.827 -18.652 1.00 33.06 191 GLY A C 1
ATOM 1409 O O . GLY A 1 191 ? 8.466 -49.023 -19.277 1.00 33.06 191 GLY A O 1
ATOM 1410 N N . ALA A 1 192 ? 8.598 -50.808 -17.933 1.00 32.12 192 ALA A N 1
ATOM 1411 C CA . ALA A 1 192 ? 7.191 -51.225 -17.957 1.00 32.12 192 ALA A CA 1
ATOM 1412 C C . ALA A 1 192 ? 6.145 -50.108 -17.716 1.00 32.12 192 ALA A C 1
ATOM 1414 O O . ALA A 1 192 ? 6.279 -49.296 -16.804 1.00 32.12 192 ALA A O 1
ATOM 1415 N N . VAL A 1 193 ? 5.057 -50.137 -18.499 1.00 38.81 193 VAL A N 1
ATOM 1416 C CA . VAL A 1 193 ? 3.869 -49.276 -18.366 1.00 38.81 193 VAL A CA 1
ATOM 1417 C C . VAL A 1 193 ? 2.743 -50.085 -17.719 1.00 38.81 193 VAL A C 1
ATOM 1419 O O . VAL A 1 193 ? 2.259 -51.047 -18.313 1.00 38.81 193 VAL A O 1
ATOM 1422 N N . SER A 1 194 ? 2.303 -49.698 -16.521 1.00 38.88 194 SER A N 1
ATOM 1423 C CA . SER A 1 194 ? 1.050 -50.171 -15.922 1.00 38.88 194 SER A CA 1
ATOM 1424 C C . SER A 1 194 ? -0.069 -49.155 -16.182 1.00 38.88 194 SER A C 1
ATOM 1426 O O . SER A 1 194 ? 0.059 -47.968 -15.891 1.00 38.88 194 SER A O 1
ATOM 1428 N N . ILE A 1 195 ? -1.172 -49.629 -16.768 1.00 36.47 195 ILE A N 1
ATOM 1429 C CA . ILE A 1 195 ? -2.395 -48.865 -17.043 1.00 36.47 195 ILE A CA 1
ATOM 1430 C C . ILE A 1 195 ? -3.447 -49.312 -16.024 1.00 36.47 195 ILE A C 1
ATOM 1432 O O . ILE A 1 195 ? -3.814 -50.484 -16.019 1.00 36.47 195 ILE A O 1
ATOM 1436 N N . SER A 1 196 ? -3.989 -48.400 -15.214 1.00 38.22 196 SER A N 1
ATOM 1437 C CA . SER A 1 196 ? -5.290 -48.623 -14.568 1.00 38.22 196 SER A CA 1
ATOM 1438 C C . SER A 1 196 ? -6.248 -47.499 -14.953 1.00 38.22 196 SER A C 1
ATOM 1440 O O . SER A 1 196 ? -6.091 -46.356 -14.524 1.00 38.22 196 SER A O 1
ATOM 1442 N N . GLY A 1 197 ? -7.206 -47.829 -15.819 1.00 32.91 197 GLY A N 1
ATOM 1443 C CA . GLY A 1 197 ? -8.280 -46.941 -16.249 1.00 32.91 197 GLY A CA 1
ATOM 1444 C C . GLY A 1 197 ? -9.410 -46.833 -15.222 1.00 32.91 197 GLY A C 1
ATOM 1445 O O . GLY A 1 197 ? -9.629 -47.729 -14.409 1.00 32.91 197 GLY A O 1
ATOM 1446 N N . ASN A 1 198 ? -10.144 -45.726 -15.305 1.00 36.25 198 ASN A N 1
ATOM 1447 C CA . ASN A 1 198 ? -11.355 -45.451 -14.542 1.00 36.25 198 ASN A CA 1
ATOM 1448 C C . ASN A 1 198 ? -12.548 -46.175 -15.200 1.00 36.25 198 ASN A C 1
ATOM 1450 O O . ASN A 1 198 ? -13.047 -45.721 -16.230 1.00 36.25 198 ASN A O 1
ATOM 1454 N N . PHE A 1 199 ? -13.000 -47.300 -14.639 1.00 36.19 199 PHE A N 1
ATOM 1455 C CA . PHE A 1 199 ? -14.249 -47.948 -15.052 1.00 36.19 199 PHE A CA 1
ATOM 1456 C C . PHE A 1 199 ? -15.410 -47.408 -14.219 1.00 36.19 199 PHE A C 1
ATOM 1458 O O . PHE A 1 199 ? -15.657 -47.853 -13.101 1.00 36.19 199 PHE A O 1
ATOM 1465 N N . ALA A 1 200 ? -16.170 -46.481 -14.796 1.00 40.50 200 ALA A N 1
ATOM 1466 C CA . ALA A 1 200 ? -17.561 -46.324 -14.411 1.00 40.50 200 ALA A CA 1
ATOM 1467 C C . ALA A 1 200 ? -18.338 -47.542 -14.938 1.00 40.50 200 ALA A C 1
ATOM 1469 O O . ALA A 1 200 ? -18.407 -47.755 -16.150 1.00 40.50 200 ALA A O 1
ATOM 1470 N N . LYS A 1 201 ? -18.943 -48.336 -14.047 1.00 39.91 201 LYS A N 1
ATOM 1471 C CA . LYS A 1 201 ? -20.030 -49.245 -14.419 1.00 39.91 201 LYS A CA 1
ATOM 1472 C C . LYS A 1 201 ? -21.176 -49.120 -13.416 1.00 39.91 201 LYS A C 1
ATOM 1474 O O . LYS A 1 201 ? -21.054 -49.470 -12.251 1.00 39.91 201 LYS A O 1
ATOM 1479 N N . SER A 1 202 ? -22.260 -48.561 -13.942 1.00 33.47 202 SER A N 1
ATOM 1480 C CA . SER A 1 202 ? -23.653 -48.686 -13.516 1.00 33.47 202 SER A CA 1
ATOM 1481 C C . SER A 1 202 ? -24.006 -50.108 -13.054 1.00 33.47 202 SER A C 1
ATOM 1483 O O . SER A 1 202 ? -23.558 -51.076 -13.673 1.00 33.47 202 SER A O 1
ATOM 1485 N N . GLY A 1 203 ? -24.857 -50.233 -12.031 1.00 31.14 203 GLY A N 1
ATOM 1486 C CA . GLY A 1 203 ? -25.518 -51.503 -11.733 1.00 31.14 203 GLY A CA 1
ATOM 1487 C C . GLY A 1 203 ? -26.194 -51.573 -10.370 1.00 31.14 203 GLY A C 1
ATOM 1488 O O . GLY A 1 203 ? -25.535 -51.742 -9.355 1.00 31.14 203 GLY A O 1
ATOM 1489 N N . THR A 1 204 ? -27.515 -51.468 -10.403 1.00 36.09 204 THR A N 1
ATOM 1490 C CA . THR A 1 204 ? -28.505 -51.822 -9.385 1.00 36.09 204 THR A CA 1
ATOM 1491 C C . THR A 1 204 ? -28.345 -53.260 -8.867 1.00 36.09 204 THR A C 1
ATOM 1493 O O . THR A 1 204 ? -28.257 -54.181 -9.678 1.00 36.09 204 THR A O 1
ATOM 1496 N N . VAL A 1 205 ? -28.347 -53.416 -7.539 1.00 39.84 205 VAL A N 1
ATOM 1497 C CA . VAL A 1 205 ? -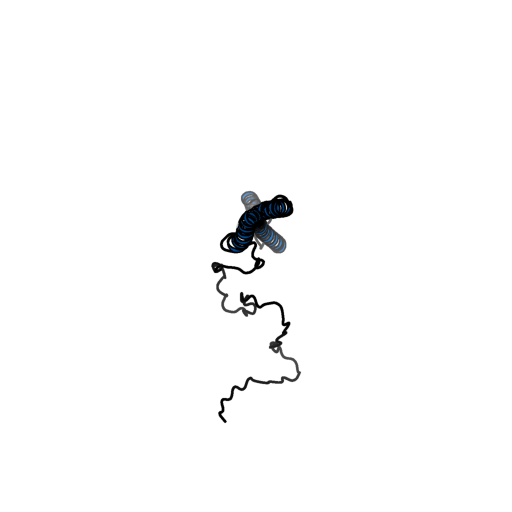29.129 -54.291 -6.622 1.00 39.84 205 VAL A CA 1
ATOM 1498 C C . VAL A 1 205 ? -28.330 -54.397 -5.327 1.00 39.84 205 VAL A C 1
ATOM 1500 O O . VAL A 1 205 ? -27.141 -54.775 -5.401 1.00 39.84 205 VAL A O 1
#

Solvent-accessible surface area (backbone atoms only — not comparable to full-atom values): 13109 Å² total; per-residue (Å²): 136,87,66,83,92,61,55,64,69,59,52,51,51,50,54,50,49,56,50,53,53,51,53,52,52,50,51,52,50,28,64,76,68,73,32,94,73,85,46,63,87,82,38,49,66,64,47,50,53,52,51,50,51,52,50,49,52,55,51,48,56,50,49,52,51,52,49,51,54,51,49,56,47,49,53,52,53,48,54,53,52,49,55,45,48,54,48,51,51,50,45,51,52,46,52,58,56,60,67,42,84,85,60,51,74,68,59,43,48,56,48,48,52,55,43,51,50,50,54,52,48,48,54,47,53,28,62,68,42,56,55,98,68,24,50,63,60,63,79,55,61,87,61,80,53,62,85,73,76,72,72,93,70,70,71,74,79,66,90,87,65,87,81,83,75,75,84,72,92,67,92,75,78,98,79,77,95,72,86,80,86,84,82,85,82,85,71,94,71,96,73,91,85,87,86,84,81,88,79,88,75,89,81,94,132

Radius of gyration: 36.99 Å; Cα contacts (8 Å, |Δi|>4): 59; chains: 1; bounding box: 82×65×114 Å

Sequence (205 aa):
MTVINTNVKALYTQAALKTSGRQHAVAMQQLSTGKRINSAKDDAAGLAIAAHMTAKIRSLNQAVRNAGDAVSLIQTAEGATNTMSDMLQRMSELTIQASNATYSPEQRGFLDEEFQQLKQEISRVSEMHEWNGFPILSGLAGKQVGPVPPLSGAMAPVPGLPTKYKLSSEPTPATAVSYAASNIHAASGLGAVSISGNFAKSGTV

Secondary structure (DSSP, 8-state):
---SS--HHHHHHHHHHHHHHHHHHHHHHHHHH--S---TTT-HHHHHHHHHHHHHHHHHHHHHHHHHHHHHHHHHHHHHHHHHHHHHHHHHHHHHHHT-TTS-HHHHHHHHHHHHHHHHHHHHHHHH-EETTEESSSS-TTS--S-PPP-TT---PPTTS------------S-------------S-----------------

pLDDT: mean 74.23, std 24.19, range [28.88, 97.5]

Mean predicted aligned error: 17.11 Å

Nearest PDB structures (foldseek):
  9iwq-assembly1_A  TM=9.234E-01  e=1.778E-07  Salmonella enterica subsp. enterica serovar Typhimurium str. LT2
  9ceo-assembly1_B  TM=9.102E-01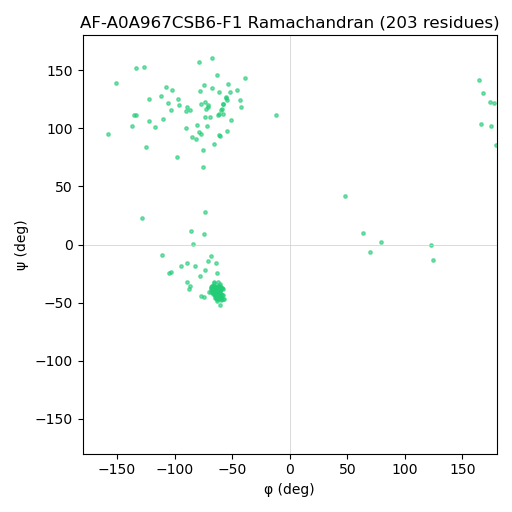  e=7.925E-05  Caulobacter vibrioides NA1000
  6xky-assembly1_A  TM=8.701E-01  e=7.925E-05  Caulobacter vibrioides NA1000
  9cej-assembly1_d  TM=8.657E-01  e=1.025E-04  Caulobacter vibrioides NA1000
  9ceo-assembly1_g  TM=8.732E-01  e=1.093E-04  Caulobacter vibrioides NA1000

Foldseek 3Di:
DDDDPDDPVVVVVVVVVVVVVVVVVLVVVCVVVVHPDDDCVVPVPVVVVVVVVVVVVVVVVVVVVVVVLVVVLVVLVVVLVVVLVVLVVVLVVLVVVLPDPPDDPVRNVVSVVSNVVSVVVNVVSQAPRDDPQDRCRVVPHPDDPDPDPPPPPPPDPDPDDPPPDDPPPDDDDPDDDDPDDDDDDDDDDDDDDDDDDDDDDDDDD